Protein AF-A0A7S1QIR5-F1 (afdb_monomer)

Radius of gyration: 19.48 Å; Cα contacts (8 Å, |Δi|>4): 316; chains: 1; bounding box: 52×33×53 Å

pLDDT: mean 87.48, std 9.06, range [41.47, 97.69]

Nearest PDB structures (foldseek):
  8y0p-assembly1_A  TM=6.988E-01  e=1.581E-03  Homo sapiens
  8y0p-assembly2_B  TM=6.622E-01  e=4.321E-03  Homo sapiens
  2gl7-assembly1_A  TM=6.841E-01  e=7.968E-03  Homo sapiens
  7uwi-assembly1_A  TM=4.040E-01  e=3.790E-03  Homo sapiens
  3nd2-assembly1_A  TM=4.598E-01  e=1.020E+00  Saccharomyces cerevisiae

Secondary structure (DSSP, 8-state):
-PPPPHHHHHHHHHHHHTT-S-HHHHHHHHHHHHTTT-HHHHHHHHTT-HHHHHHHHHHHHHH---HHHHHHHHHHHHHHHHH-HHHHHHHHSPPTTS-SS-HHHHHHHHHHHTTT-HHHHHHHHHHHHHHHHT--S--HHHHHHHHHHHHHHHHHHT-SSS--TTHHHHHHHHHHHTTSHHHHHHHHHTT-TTHHHHHHHHHHH---TTHHHHHHHHHHHHHHHTTSHHHHHHHHHTTHHHHHHHHHHH--SHHHHHHHHHHHHHH-

Structure (mmCIF, N/CA/C/O backbone):
data_AF-A0A7S1QIR5-F1
#
_entry.id   AF-A0A7S1QIR5-F1
#
loop_
_atom_site.group_PDB
_atom_site.id
_atom_site.type_symbol
_atom_site.label_atom_id
_atom_site.label_alt_id
_atom_site.label_comp_id
_atom_site.label_asym_id
_atom_site.label_entity_id
_atom_site.label_seq_id
_atom_site.pdbx_PDB_ins_code
_atom_site.Cartn_x
_atom_site.Cartn_y
_atom_site.Cartn_z
_atom_site.occupancy
_atom_site.B_iso_or_equiv
_atom_site.auth_seq_id
_atom_site.auth_comp_id
_atom_site.auth_asym_id
_atom_site.auth_atom_id
_atom_site.pdbx_PDB_model_num
ATOM 1 N N . MET A 1 1 ? -33.236 -8.356 4.563 1.00 41.47 1 MET A N 1
ATOM 2 C CA . MET A 1 1 ? -32.400 -7.746 5.616 1.00 41.47 1 MET A CA 1
ATOM 3 C C . MET A 1 1 ? -31.092 -8.511 5.631 1.00 41.47 1 MET A C 1
ATOM 5 O O . MET A 1 1 ? -31.139 -9.707 5.889 1.00 41.47 1 MET A O 1
ATOM 9 N N . SER A 1 2 ? -29.972 -7.901 5.243 1.00 51.03 2 SER A N 1
ATOM 10 C CA . SER A 1 2 ? -28.664 -8.549 5.389 1.00 51.03 2 SER A CA 1
ATOM 11 C C . SER A 1 2 ? -28.362 -8.671 6.882 1.00 51.03 2 SER A C 1
ATOM 13 O O . SER A 1 2 ? -28.368 -7.682 7.610 1.00 51.03 2 SER A O 1
ATOM 15 N N . SER A 1 3 ? -28.196 -9.900 7.361 1.00 68.19 3 SER A N 1
ATOM 16 C CA . SER A 1 3 ? -27.770 -10.169 8.732 1.00 68.19 3 SER A CA 1
ATOM 17 C C . SER A 1 3 ? -26.288 -9.831 8.880 1.00 68.19 3 SER A C 1
ATOM 19 O O . SER A 1 3 ? -25.499 -10.114 7.976 1.00 68.19 3 SER A O 1
ATOM 21 N N . LEU A 1 4 ? -25.908 -9.253 10.021 1.00 75.94 4 LEU A N 1
ATOM 22 C CA . LEU A 1 4 ? -24.504 -9.082 10.402 1.00 75.94 4 LEU A CA 1
ATOM 23 C C . LEU A 1 4 ? -23.788 -10.440 10.366 1.00 75.94 4 LEU A C 1
ATOM 25 O O . LEU A 1 4 ? -24.375 -11.463 10.722 1.00 75.94 4 LEU A O 1
ATOM 29 N N . SER A 1 5 ? -22.525 -10.455 9.934 1.00 81.56 5 SER A N 1
ATOM 30 C CA . SER A 1 5 ? -21.696 -11.654 10.072 1.00 81.56 5 SER A CA 1
ATOM 31 C C . SER A 1 5 ? -21.407 -11.939 11.549 1.00 81.56 5 SER A C 1
ATOM 33 O O . SER A 1 5 ? -21.527 -11.050 12.402 1.00 81.56 5 SER A O 1
ATOM 35 N N . GLN A 1 6 ? -20.996 -13.173 11.848 1.00 82.06 6 GLN A N 1
ATOM 36 C CA . GLN A 1 6 ? -20.570 -13.547 13.196 1.00 82.06 6 GLN A CA 1
ATOM 37 C C . GLN A 1 6 ? -19.415 -12.649 13.664 1.00 82.06 6 GLN A C 1
ATOM 39 O O . GLN A 1 6 ? -19.545 -12.000 14.694 1.00 82.06 6 GLN A O 1
ATOM 44 N N . ASP A 1 7 ? -18.383 -12.469 12.832 1.00 80.75 7 ASP A N 1
ATOM 45 C CA . ASP A 1 7 ? -17.240 -11.597 13.144 1.00 80.75 7 ASP A CA 1
ATOM 46 C C . ASP A 1 7 ? -17.659 -10.149 13.445 1.00 80.75 7 ASP A C 1
ATOM 48 O O . ASP A 1 7 ? -17.167 -9.530 14.385 1.00 80.75 7 ASP A O 1
ATOM 52 N N . ALA A 1 8 ? -18.607 -9.597 12.678 1.00 81.06 8 ALA A N 1
ATOM 53 C CA . ALA A 1 8 ? -19.119 -8.250 12.917 1.00 81.06 8 ALA A CA 1
ATOM 54 C C . ALA A 1 8 ? -19.850 -8.163 14.264 1.00 81.06 8 ALA A C 1
ATOM 56 O O . ALA A 1 8 ? -19.730 -7.171 14.982 1.00 81.06 8 ALA A O 1
ATOM 57 N N . THR A 1 9 ? -20.603 -9.205 14.610 1.00 84.19 9 THR A N 1
ATOM 58 C CA . THR A 1 9 ? -21.316 -9.307 15.887 1.00 84.19 9 THR A CA 1
ATOM 59 C C . THR A 1 9 ? -20.336 -9.414 17.052 1.00 84.19 9 THR A C 1
ATOM 61 O O . THR A 1 9 ? -20.504 -8.712 18.052 1.00 84.19 9 THR A O 1
ATOM 64 N N . ASP A 1 10 ? -19.278 -10.207 16.903 1.00 81.88 10 ASP A N 1
ATOM 65 C CA . ASP A 1 10 ? -18.237 -10.388 17.913 1.00 81.88 10 ASP A CA 1
ATOM 66 C C . ASP A 1 10 ? -17.474 -9.076 18.153 1.00 81.88 10 ASP A C 1
ATOM 68 O O . ASP A 1 10 ? -17.313 -8.653 19.297 1.00 81.88 10 ASP A O 1
ATOM 72 N N . VAL A 1 11 ? -17.111 -8.348 17.090 1.00 82.75 11 VAL A N 1
ATOM 73 C CA . VAL A 1 11 ? -16.481 -7.017 17.184 1.00 82.75 11 VAL A CA 1
ATOM 74 C C . VAL A 1 11 ? -17.354 -6.032 17.960 1.00 82.75 11 VAL A C 1
ATOM 76 O O . VAL A 1 11 ? -16.865 -5.320 18.836 1.00 82.75 11 VAL A O 1
ATOM 79 N N . LEU A 1 12 ? -18.653 -5.980 17.659 1.00 84.50 12 LEU A N 1
ATOM 80 C CA . LEU A 1 12 ? -19.586 -5.079 18.343 1.00 84.50 12 LEU A CA 1
ATOM 81 C C . LEU A 1 12 ? -19.808 -5.477 19.804 1.00 84.50 12 LEU A C 1
ATOM 83 O O . LEU A 1 12 ? -20.050 -4.611 20.645 1.00 84.50 12 LEU A O 1
ATOM 87 N N . THR A 1 13 ? -19.733 -6.771 20.104 1.00 84.00 13 THR A N 1
ATOM 88 C CA . THR A 1 13 ? -19.841 -7.299 21.467 1.00 84.00 13 THR A CA 1
ATOM 89 C C . THR A 1 13 ? -18.616 -6.893 22.277 1.00 84.00 13 THR A C 1
ATOM 91 O O . THR A 1 13 ? -18.768 -6.241 23.306 1.00 84.00 13 THR A O 1
ATOM 94 N N . VAL A 1 14 ? -17.412 -7.111 21.741 1.00 81.81 14 VAL A N 1
ATOM 95 C CA . VAL A 1 14 ? -16.148 -6.643 22.334 1.00 81.81 14 VAL A CA 1
ATOM 96 C C . VAL A 1 14 ? -16.161 -5.125 22.543 1.00 81.81 14 VAL A C 1
ATOM 98 O O . VAL A 1 14 ? -15.774 -4.641 23.606 1.00 81.81 14 VAL A O 1
ATOM 101 N N . ALA A 1 15 ? -16.657 -4.353 21.571 1.00 81.75 15 ALA A N 1
ATOM 102 C CA . ALA A 1 15 ? -16.748 -2.898 21.686 1.00 81.75 15 ALA A CA 1
ATOM 103 C C . ALA A 1 15 ? -17.630 -2.444 22.862 1.00 81.75 15 ALA A C 1
ATOM 105 O O . ALA A 1 15 ? -17.285 -1.480 23.555 1.00 81.75 15 ALA A O 1
ATOM 106 N N . ARG A 1 16 ? -18.751 -3.147 23.088 1.00 84.25 16 ARG A N 1
ATOM 107 C CA . ARG A 1 16 ? -19.674 -2.910 24.209 1.00 84.25 16 ARG A CA 1
ATOM 108 C C . ARG A 1 16 ? -19.079 -3.344 25.541 1.00 84.25 16 ARG A C 1
ATOM 110 O O . ARG A 1 16 ? -19.130 -2.579 26.500 1.00 84.25 16 ARG A O 1
ATOM 117 N N . GLU A 1 17 ? -18.512 -4.544 25.600 1.00 83.19 17 GLU A N 1
ATOM 118 C CA . GLU A 1 17 ? -17.939 -5.122 26.819 1.00 83.19 17 GLU A CA 1
ATOM 119 C C . GLU A 1 17 ? -16.779 -4.282 27.349 1.00 83.19 17 GLU A C 1
ATOM 121 O O . GLU A 1 17 ? -16.727 -3.959 28.536 1.00 83.19 17 GLU A O 1
ATOM 126 N N . LEU A 1 18 ? -15.898 -3.844 26.450 1.00 78.00 18 LEU A N 1
ATOM 127 C CA . LEU A 1 18 ? -14.758 -3.000 26.789 1.00 78.00 18 LEU A CA 1
ATOM 128 C C . LEU A 1 18 ? -15.140 -1.520 26.972 1.00 78.00 18 LEU A C 1
ATOM 130 O O . LEU A 1 18 ? -14.274 -0.707 27.293 1.00 78.00 18 LEU A O 1
ATOM 134 N N . LYS A 1 19 ? -16.419 -1.154 26.774 1.00 77.25 19 LYS A N 1
ATOM 135 C CA . LYS A 1 19 ? -16.939 0.228 26.834 1.00 77.25 19 LYS A CA 1
ATOM 136 C C . LYS A 1 19 ? -16.081 1.215 26.037 1.00 77.25 19 LYS A C 1
ATOM 138 O O . LYS A 1 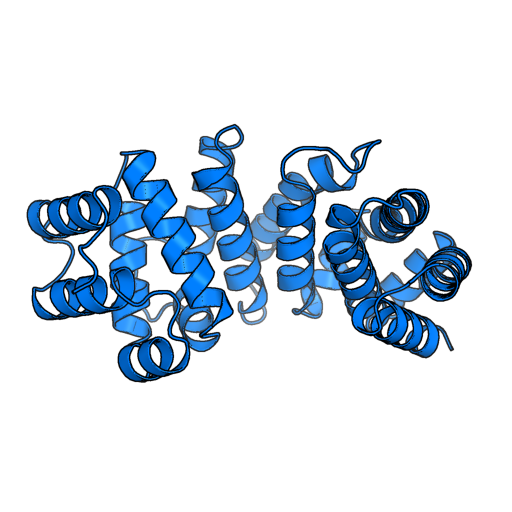19 ? -15.873 2.357 26.445 1.00 77.25 19 LYS A O 1
ATOM 143 N N . ILE A 1 20 ? -15.562 0.757 24.898 1.00 73.81 20 ILE A N 1
ATOM 144 C CA . ILE A 1 20 ? -14.649 1.538 24.058 1.00 73.81 20 ILE A CA 1
ATOM 145 C C . ILE A 1 20 ? -15.415 2.632 23.311 1.00 73.81 20 ILE A C 1
ATOM 147 O O . ILE A 1 20 ? -14.871 3.714 23.070 1.00 73.81 20 ILE A O 1
ATOM 151 N N . LEU A 1 21 ? -16.668 2.336 22.950 1.00 79.69 21 LEU A N 1
ATOM 152 C CA . LEU A 1 21 ? -17.527 3.146 22.093 1.00 79.69 21 LEU A CA 1
ATOM 153 C C . LEU A 1 21 ? -18.851 3.477 22.777 1.00 79.69 21 LEU A C 1
ATOM 155 O O . LEU A 1 21 ? -19.377 2.684 23.556 1.00 79.69 21 LEU A O 1
ATOM 159 N N . ASP A 1 22 ? -19.414 4.631 22.432 1.00 80.06 22 ASP A N 1
ATOM 160 C CA . ASP A 1 22 ? -20.788 4.982 22.766 1.00 80.06 22 ASP A CA 1
ATOM 161 C C . ASP A 1 22 ? -21.789 4.255 21.845 1.00 80.06 22 ASP A C 1
ATOM 163 O O . ASP A 1 22 ? -21.465 3.825 20.734 1.00 80.06 22 ASP A O 1
ATOM 167 N N . GLU A 1 23 ? -23.044 4.149 22.286 1.00 81.50 23 GLU A N 1
ATOM 168 C CA . GLU A 1 23 ? -24.098 3.459 21.526 1.00 81.50 23 GLU A CA 1
ATOM 169 C C . GLU A 1 23 ? -24.397 4.112 20.164 1.00 81.50 23 GLU A C 1
ATOM 171 O O . GLU A 1 23 ? -24.831 3.427 19.235 1.00 81.50 23 GLU A O 1
ATOM 176 N N . GLY A 1 24 ? -24.131 5.414 20.002 1.00 80.31 24 GLY A N 1
ATOM 177 C CA . GLY A 1 24 ? -24.235 6.092 18.710 1.00 80.31 24 GLY A CA 1
ATOM 178 C C . GLY A 1 24 ? -23.214 5.558 17.704 1.00 80.31 24 GLY A C 1
ATOM 179 O O . GLY A 1 24 ? -23.584 5.161 16.595 1.00 80.31 24 GLY A O 1
ATOM 180 N N . SER A 1 25 ? -21.945 5.467 18.113 1.00 79.38 25 SER A N 1
ATOM 181 C CA . SER A 1 25 ? -20.862 4.891 17.302 1.00 79.38 25 SER A CA 1
ATOM 182 C C . SER A 1 25 ? -21.070 3.401 17.017 1.00 79.38 25 SER A C 1
ATOM 184 O O . SER A 1 25 ? -20.819 2.945 15.902 1.00 79.38 25 SER A O 1
ATOM 186 N N . ILE A 1 26 ? -21.598 2.638 17.979 1.00 83.62 26 ILE A N 1
ATOM 187 C CA . ILE A 1 26 ? -21.914 1.212 17.796 1.00 83.62 26 ILE A CA 1
ATOM 188 C C . ILE A 1 26 ? -22.988 1.016 16.719 1.00 83.62 26 ILE A C 1
ATOM 190 O O . ILE A 1 26 ? -22.833 0.160 15.846 1.00 83.62 26 ILE A O 1
ATOM 194 N N . ARG A 1 27 ? -24.059 1.821 16.728 1.00 83.06 27 ARG A N 1
ATOM 195 C CA . ARG A 1 27 ? -25.102 1.766 15.686 1.00 83.06 27 ARG A CA 1
ATOM 196 C C . ARG A 1 27 ? -24.564 2.155 14.311 1.00 83.06 27 ARG A C 1
ATOM 198 O O . ARG A 1 27 ? -24.948 1.548 13.314 1.00 83.06 27 ARG A O 1
ATOM 205 N N . MET A 1 28 ? -23.663 3.133 14.254 1.00 81.88 28 MET A N 1
ATOM 206 C CA . MET A 1 28 ? -23.000 3.523 13.010 1.00 81.88 28 MET A CA 1
ATOM 207 C C . MET A 1 28 ? -22.145 2.378 12.450 1.00 81.88 28 MET A C 1
ATOM 209 O O . MET A 1 28 ? -22.276 2.036 11.276 1.00 81.88 28 MET A O 1
ATOM 213 N N . LEU A 1 29 ? -21.334 1.728 13.291 1.00 83.81 29 LEU A N 1
ATOM 214 C CA . LEU A 1 29 ? -20.543 0.561 12.889 1.00 83.81 29 LEU A CA 1
ATOM 215 C C . LEU A 1 29 ? -21.427 -0.607 12.446 1.00 83.81 29 LEU A C 1
ATOM 217 O O . LEU A 1 29 ? -21.133 -1.234 11.434 1.00 83.81 29 LEU A O 1
ATOM 221 N N . GLN A 1 30 ? -22.545 -0.859 13.132 1.00 85.00 30 GLN A N 1
ATOM 222 C CA . GLN A 1 30 ? -23.536 -1.852 12.702 1.00 85.00 30 GLN A CA 1
ATOM 223 C C . GLN A 1 30 ? -24.038 -1.583 11.278 1.00 85.00 30 GLN A C 1
ATOM 225 O O . GLN A 1 30 ? -24.086 -2.502 10.456 1.00 85.00 30 GLN A O 1
ATOM 230 N N . GLN A 1 31 ? -24.387 -0.333 10.967 1.00 82.88 31 GLN A N 1
ATOM 231 C CA . GLN A 1 31 ? -24.851 0.048 9.631 1.00 82.88 31 GLN A CA 1
ATOM 232 C C . GLN A 1 31 ? -23.756 -0.103 8.573 1.00 82.88 31 GLN A C 1
ATOM 234 O O . GLN A 1 31 ? -24.034 -0.614 7.485 1.00 82.88 31 GLN A O 1
ATOM 239 N N . LEU A 1 32 ? -22.519 0.279 8.895 1.00 82.44 32 LEU A N 1
ATOM 240 C CA . LEU A 1 32 ? -21.393 0.168 7.972 1.00 82.44 32 LEU A CA 1
ATOM 241 C C . LEU A 1 32 ? -20.975 -1.290 7.726 1.00 82.44 32 LEU A C 1
ATOM 243 O O . LEU A 1 32 ? -20.738 -1.668 6.582 1.00 82.44 32 LEU A O 1
ATOM 247 N N . PHE A 1 33 ? -20.945 -2.140 8.757 1.00 84.06 33 PHE A N 1
ATOM 248 C CA . PHE A 1 33 ? -20.650 -3.571 8.601 1.00 84.06 33 PHE A CA 1
ATOM 249 C C . PHE A 1 33 ? -21.686 -4.279 7.727 1.00 84.06 33 PHE A C 1
ATOM 251 O O . PHE A 1 33 ? -21.338 -5.155 6.935 1.00 84.06 33 PHE A O 1
ATOM 258 N N . THR A 1 34 ? -22.949 -3.868 7.834 1.00 80.62 34 THR A N 1
ATOM 259 C CA . THR A 1 34 ? -24.059 -4.452 7.073 1.00 80.62 34 THR A CA 1
ATOM 260 C C . THR A 1 34 ? -24.038 -4.042 5.597 1.00 80.62 34 THR A C 1
ATOM 262 O O . THR A 1 34 ? -24.448 -4.827 4.742 1.00 80.62 34 THR A O 1
ATOM 265 N N . ASN A 1 35 ? -23.535 -2.841 5.283 1.00 75.50 35 ASN A N 1
ATOM 266 C CA . ASN A 1 35 ? -23.603 -2.249 3.941 1.00 75.50 35 ASN A CA 1
ATOM 267 C C . ASN A 1 35 ? -22.230 -1.894 3.346 1.00 75.50 35 ASN A C 1
ATOM 269 O O . ASN A 1 35 ? -22.116 -0.985 2.531 1.00 75.50 35 ASN A O 1
ATOM 273 N N . ARG A 1 36 ? -21.181 -2.635 3.718 1.00 67.38 36 ARG A N 1
AT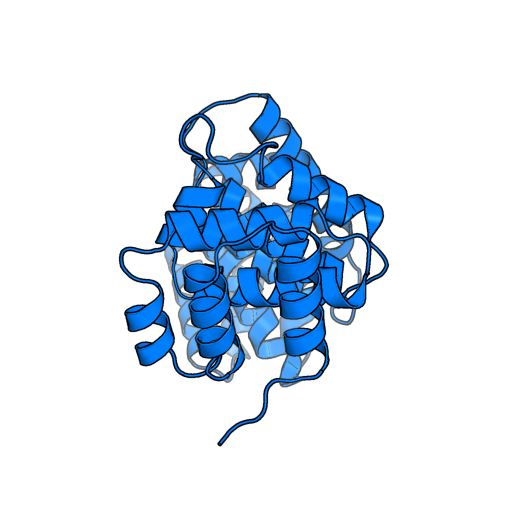OM 274 C CA . ARG A 1 36 ? -19.774 -2.370 3.355 1.00 67.38 36 ARG A CA 1
ATOM 275 C C . ARG A 1 36 ? -19.463 -2.210 1.853 1.00 67.38 36 ARG A C 1
ATOM 277 O O . ARG A 1 36 ? -18.380 -1.755 1.517 1.00 67.38 36 ARG A O 1
ATOM 284 N N . LEU A 1 37 ? -20.363 -2.635 0.961 1.00 63.62 37 LEU A N 1
ATOM 285 C CA . LEU A 1 37 ? -20.178 -2.588 -0.498 1.00 63.62 37 LEU A CA 1
ATOM 286 C C . LEU A 1 37 ? -20.883 -1.399 -1.172 1.00 63.62 37 LEU A C 1
ATOM 288 O O . LEU A 1 37 ? -20.660 -1.166 -2.358 1.00 63.62 37 LEU A O 1
ATOM 292 N N . ASP A 1 38 ? -21.722 -0.657 -0.449 1.00 79.69 38 ASP A N 1
ATOM 293 C CA . ASP A 1 38 ? -22.434 0.501 -0.988 1.00 79.69 38 ASP A CA 1
ATOM 294 C C . ASP A 1 38 ? -21.598 1.768 -0.765 1.00 79.69 38 ASP A C 1
ATOM 296 O O . ASP A 1 38 ? -21.600 2.356 0.316 1.00 79.69 38 ASP A O 1
ATOM 300 N N . GLN A 1 39 ? -20.829 2.161 -1.785 1.00 75.94 39 GLN A N 1
ATOM 301 C CA . GLN A 1 39 ? -19.917 3.307 -1.702 1.00 75.94 39 GLN A CA 1
ATOM 302 C C . GLN A 1 39 ? -20.642 4.621 -1.395 1.00 75.94 39 GLN A C 1
ATOM 304 O O . GLN A 1 39 ? -20.099 5.454 -0.670 1.00 75.94 39 GLN A O 1
ATOM 309 N N . GLU A 1 40 ? -21.852 4.806 -1.923 1.00 79.50 40 GLU A N 1
ATOM 310 C CA . GLU A 1 40 ? -22.625 6.031 -1.724 1.00 79.50 40 GLU A CA 1
ATOM 311 C C . GLU A 1 40 ? -23.121 6.111 -0.278 1.00 79.50 40 GLU A C 1
ATOM 313 O O . GLU A 1 40 ? -22.935 7.126 0.396 1.00 79.50 40 GLU A O 1
ATOM 318 N N . LEU A 1 41 ? -23.650 5.004 0.245 1.00 78.38 41 LEU A N 1
ATOM 319 C CA . LEU A 1 41 ? -24.081 4.919 1.636 1.00 78.38 41 LEU A CA 1
ATOM 320 C C . LEU A 1 41 ? -22.907 5.036 2.617 1.00 78.38 41 LEU A C 1
ATOM 322 O O . LEU A 1 41 ? -23.019 5.719 3.635 1.00 78.38 41 LEU A O 1
ATOM 326 N N . VAL A 1 42 ? -21.767 4.406 2.317 1.00 78.25 42 VAL A N 1
ATOM 327 C CA . VAL A 1 42 ? -20.549 4.539 3.130 1.00 78.25 42 VAL A CA 1
ATOM 328 C C . VAL A 1 42 ? -20.106 5.999 3.173 1.00 78.25 42 VAL A C 1
ATOM 330 O O . VAL A 1 42 ? -19.851 6.512 4.260 1.00 78.25 42 VAL A O 1
ATOM 333 N N . GLN A 1 43 ? -20.084 6.706 2.040 1.00 79.56 43 GLN A N 1
ATOM 334 C CA . GLN A 1 43 ? -19.762 8.135 2.034 1.00 79.56 43 GLN A CA 1
ATOM 335 C C . GLN A 1 43 ? -20.751 8.947 2.878 1.00 79.56 43 GLN A C 1
ATOM 337 O O . GLN A 1 43 ? -20.321 9.721 3.728 1.00 79.56 43 GLN A O 1
ATOM 342 N N . GLN A 1 44 ? -22.059 8.732 2.723 1.00 81.75 44 GLN A N 1
ATOM 343 C CA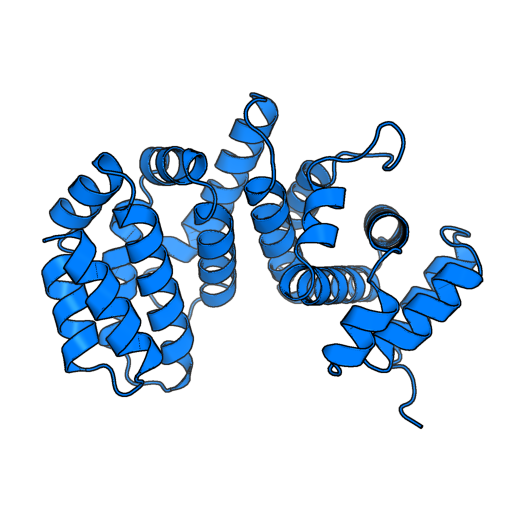 . GLN A 1 44 ? -23.077 9.445 3.508 1.00 81.75 44 GLN A CA 1
ATOM 344 C C . GLN A 1 44 ? -22.938 9.221 5.022 1.00 81.75 44 GLN A C 1
ATOM 346 O O . GLN A 1 44 ? -23.190 10.133 5.809 1.00 81.75 44 GLN A O 1
ATOM 351 N N . LEU A 1 45 ? -22.544 8.017 5.442 1.00 79.88 45 LEU A N 1
ATOM 352 C CA . LEU A 1 45 ? -22.389 7.669 6.855 1.00 79.88 45 LEU A CA 1
ATOM 353 C C . LEU A 1 45 ? -21.069 8.158 7.464 1.00 79.88 45 LEU A C 1
ATOM 355 O O . LEU A 1 45 ? -21.025 8.404 8.672 1.00 79.88 45 LEU A O 1
ATOM 359 N N . VAL A 1 46 ? -20.011 8.270 6.656 1.00 83.69 46 VAL A N 1
ATOM 360 C CA . VAL A 1 46 ? -18.655 8.631 7.100 1.00 83.69 46 VAL A CA 1
ATOM 361 C C . VAL A 1 46 ? -18.423 10.143 7.081 1.00 83.69 46 VAL A C 1
ATOM 363 O O . VAL A 1 46 ? -17.732 10.651 7.964 1.00 83.69 46 VAL A O 1
ATOM 366 N N . VAL A 1 47 ? -19.006 10.866 6.118 1.00 84.44 47 VAL A N 1
ATOM 367 C CA . VAL A 1 47 ? -18.791 12.313 5.958 1.00 84.44 47 VAL A CA 1
ATOM 368 C C . VAL A 1 47 ? -19.207 13.079 7.219 1.00 84.44 47 VAL A C 1
ATOM 370 O O . VAL A 1 47 ? -20.334 12.962 7.704 1.00 84.44 47 VAL A O 1
ATOM 373 N N . GLY A 1 48 ? -18.281 13.879 7.755 1.00 81.44 48 GLY A N 1
ATOM 374 C CA . GLY A 1 48 ? -18.459 14.659 8.985 1.00 81.44 48 GLY A CA 1
ATOM 375 C C . GLY A 1 48 ? -18.316 13.852 10.282 1.00 81.44 48 GLY A C 1
ATOM 376 O O . GLY A 1 48 ? -18.546 14.389 11.367 1.00 81.44 48 GLY A O 1
ATOM 377 N N . ARG A 1 49 ? -17.970 12.563 10.193 1.00 85.00 49 ARG A N 1
ATOM 378 C CA . ARG A 1 49 ? -17.801 11.624 11.318 1.00 85.00 49 ARG A CA 1
ATOM 379 C C . ARG A 1 49 ? -16.454 10.897 11.277 1.00 85.00 49 ARG A C 1
ATOM 381 O O . ARG A 1 49 ? -16.234 9.965 12.049 1.00 85.00 49 ARG A O 1
ATOM 388 N N . GLU A 1 50 ? -15.540 11.332 10.415 1.00 86.69 50 GLU A N 1
ATOM 389 C CA . GLU A 1 50 ? -14.269 10.673 10.117 1.00 86.69 50 GLU A CA 1
ATOM 390 C C . GLU A 1 50 ? -13.401 10.520 11.369 1.00 86.69 50 GLU A C 1
ATOM 392 O O . GLU A 1 50 ? -12.908 9.430 11.645 1.00 86.69 50 GLU A O 1
ATOM 397 N N . VAL A 1 51 ? -13.285 11.582 12.175 1.00 85.69 51 VAL A N 1
ATOM 398 C CA . VAL A 1 51 ? -12.501 11.587 13.424 1.00 85.69 51 VAL A CA 1
ATOM 399 C C . VAL A 1 51 ? -13.044 10.568 14.423 1.00 85.69 51 VAL A C 1
ATOM 401 O O . VAL A 1 51 ? -12.289 9.778 14.994 1.00 85.69 51 VAL A O 1
ATOM 404 N N . ALA A 1 52 ? -14.362 10.577 14.641 1.00 83.75 52 ALA A N 1
ATOM 405 C CA . ALA A 1 52 ? -15.019 9.675 15.580 1.00 83.75 52 ALA A CA 1
ATOM 406 C C . ALA A 1 52 ? -14.853 8.217 15.138 1.00 83.75 52 ALA A C 1
ATOM 408 O O . ALA A 1 52 ? -14.503 7.365 15.953 1.00 83.75 52 ALA A O 1
ATOM 409 N N . LEU A 1 53 ? -15.023 7.946 13.842 1.00 86.00 53 LEU A N 1
ATOM 410 C CA . LEU A 1 53 ? -14.882 6.612 13.271 1.00 86.00 53 LEU A CA 1
ATOM 411 C C . LEU A 1 53 ? -13.432 6.110 13.320 1.00 86.00 53 LEU A C 1
ATOM 413 O O . LEU A 1 53 ? -13.195 4.976 13.738 1.00 86.00 53 LEU A O 1
ATOM 417 N N . ALA A 1 54 ? -12.460 6.954 12.966 1.00 88.25 54 ALA A N 1
ATOM 418 C CA . ALA A 1 54 ? -11.038 6.632 13.059 1.00 88.25 54 ALA A CA 1
ATOM 419 C C . ALA A 1 54 ? -10.634 6.327 14.510 1.00 88.25 54 ALA A C 1
ATOM 421 O O . ALA A 1 54 ? -9.996 5.311 14.777 1.00 88.25 54 ALA A O 1
ATOM 422 N N . THR A 1 55 ? -11.074 7.161 15.458 1.00 86.81 55 THR A N 1
ATOM 423 C CA . THR A 1 55 ? -10.848 6.972 16.902 1.00 86.81 55 THR A CA 1
ATOM 424 C C . THR A 1 55 ? -11.462 5.671 17.395 1.00 86.81 55 THR A C 1
ATOM 426 O O . THR A 1 55 ? -10.819 4.913 18.120 1.00 86.81 55 THR A O 1
ATOM 429 N N . ALA A 1 56 ? -12.700 5.398 16.992 1.00 85.25 56 ALA A N 1
ATOM 430 C CA . ALA A 1 56 ? -13.434 4.215 17.394 1.00 85.25 56 ALA A CA 1
ATOM 431 C C . ALA A 1 56 ? -12.741 2.925 16.941 1.00 85.25 56 ALA A C 1
ATOM 433 O O . ALA A 1 56 ? -12.441 2.047 17.753 1.00 85.25 56 ALA A O 1
ATOM 434 N N . LEU A 1 57 ? -12.453 2.836 15.642 1.00 89.38 57 LEU A N 1
ATOM 435 C CA . LEU A 1 57 ? -11.822 1.668 15.034 1.00 89.38 57 LEU A CA 1
ATOM 436 C C . LEU A 1 57 ? -10.394 1.481 15.545 1.00 89.38 57 LEU A C 1
ATOM 438 O O . LEU A 1 57 ? -9.996 0.358 15.844 1.00 89.38 57 LEU A O 1
ATOM 442 N N . PHE A 1 58 ? -9.643 2.568 15.725 1.00 90.62 58 PHE A N 1
ATOM 443 C CA . PHE A 1 58 ? -8.292 2.482 16.265 1.00 90.62 58 PHE A CA 1
ATOM 444 C C . PHE A 1 58 ? -8.270 1.994 17.715 1.00 90.62 58 PHE A C 1
ATOM 446 O O . PHE A 1 58 ? -7.456 1.142 18.060 1.00 90.62 58 PHE A O 1
ATOM 453 N N . LYS A 1 59 ? -9.182 2.477 18.568 1.00 88.12 59 LYS A N 1
ATOM 454 C CA . LYS A 1 59 ? -9.283 1.978 19.946 1.00 88.12 59 LYS A CA 1
ATOM 455 C C . LYS A 1 59 ? -9.641 0.493 19.988 1.00 88.12 59 LYS A C 1
ATOM 457 O O . LYS A 1 59 ? -9.101 -0.221 20.825 1.00 88.12 59 LYS A O 1
ATOM 462 N N . LEU A 1 60 ? -10.506 0.022 19.086 1.00 87.75 60 LEU A N 1
ATOM 463 C CA . LEU A 1 60 ? -10.812 -1.407 18.964 1.00 87.75 60 LEU A CA 1
ATOM 464 C C . LEU A 1 60 ? -9.580 -2.225 18.575 1.00 87.75 60 LEU A C 1
ATOM 466 O O . LEU A 1 60 ? -9.320 -3.245 19.204 1.00 87.75 60 LEU A O 1
ATOM 470 N N . ILE A 1 61 ? -8.803 -1.752 17.597 1.00 91.81 61 ILE A N 1
ATOM 471 C CA . ILE A 1 61 ? -7.543 -2.385 17.177 1.00 91.81 61 ILE A CA 1
ATOM 472 C C . ILE A 1 61 ? -6.548 -2.439 18.339 1.00 91.81 61 ILE A C 1
ATOM 474 O O . ILE A 1 61 ? -5.947 -3.478 18.579 1.00 91.81 61 ILE A O 1
ATOM 478 N N . ALA A 1 62 ? -6.398 -1.342 19.082 1.00 87.38 62 ALA A N 1
ATOM 479 C CA . ALA A 1 62 ? -5.451 -1.255 20.189 1.00 87.38 62 ALA A CA 1
ATOM 480 C C . ALA A 1 62 ? -5.853 -2.099 21.413 1.00 87.38 62 ALA A C 1
ATOM 482 O O . ALA A 1 62 ? -4.988 -2.471 22.202 1.00 87.38 62 ALA A O 1
ATOM 483 N N . ALA A 1 63 ? -7.148 -2.372 21.601 1.00 86.25 63 ALA A N 1
ATOM 484 C CA . ALA A 1 63 ? -7.666 -3.068 22.779 1.00 86.25 63 ALA A CA 1
ATOM 485 C C . ALA A 1 63 ? -7.947 -4.562 22.556 1.00 86.25 63 ALA A C 1
ATOM 487 O O . ALA A 1 63 ? -8.137 -5.294 23.526 1.00 86.25 63 ALA A O 1
ATOM 488 N N . THR A 1 64 ? -8.032 -5.024 21.305 1.00 86.12 64 THR A N 1
ATOM 489 C CA . THR A 1 64 ? -8.360 -6.420 21.004 1.00 86.12 64 THR A CA 1
ATOM 490 C C . THR A 1 64 ? -7.108 -7.274 20.822 1.00 86.12 64 THR A C 1
ATOM 492 O O . THR A 1 64 ? -6.166 -6.893 20.134 1.00 86.12 64 THR A O 1
ATOM 495 N N . HIS A 1 65 ? -7.120 -8.467 21.417 1.00 83.62 65 HIS A N 1
ATOM 496 C CA . HIS A 1 65 ? -6.066 -9.477 21.258 1.00 83.62 65 HIS A CA 1
ATOM 497 C C . HIS A 1 65 ? -6.558 -10.727 20.513 1.00 83.62 65 HIS A C 1
ATOM 499 O O . HIS A 1 65 ? -5.777 -11.629 20.227 1.00 83.62 65 HIS A O 1
ATOM 505 N N . ALA A 1 66 ? -7.857 -10.798 20.204 1.00 87.56 66 ALA A N 1
ATOM 506 C CA . ALA A 1 66 ? -8.428 -11.904 19.451 1.00 87.56 66 ALA A CA 1
ATOM 507 C C . ALA A 1 66 ? -8.128 -11.713 17.959 1.00 87.56 66 ALA A C 1
ATOM 509 O O . ALA A 1 66 ? -8.602 -10.755 17.350 1.00 87.56 66 ALA A O 1
ATOM 510 N N . GLU A 1 67 ? -7.369 -12.636 17.364 1.00 90.06 67 GLU A N 1
ATOM 511 C CA . GLU A 1 67 ? -6.905 -12.530 15.973 1.00 90.06 67 GLU A CA 1
ATOM 512 C C . GLU A 1 67 ? -8.044 -12.353 14.958 1.00 90.06 67 GLU A C 1
ATOM 514 O O . GLU A 1 67 ? -7.931 -11.536 14.044 1.00 90.06 67 GLU A O 1
ATOM 519 N N . GLY A 1 68 ? -9.164 -13.065 15.138 1.00 88.69 68 GLY A N 1
ATOM 520 C CA . GLY A 1 68 ? -10.339 -12.940 14.266 1.00 88.69 68 GLY A CA 1
ATOM 521 C C . GLY A 1 68 ? -10.935 -11.530 14.288 1.00 88.69 68 GLY A C 1
ATOM 522 O O . GLY A 1 68 ? -11.133 -10.911 13.241 1.00 88.69 68 GLY A O 1
ATOM 523 N N . THR A 1 69 ? -11.134 -10.983 15.488 1.00 87.38 69 THR A N 1
ATOM 524 C CA . THR A 1 69 ? -11.642 -9.623 15.712 1.00 87.38 69 THR A CA 1
ATOM 525 C C . THR A 1 69 ? -10.668 -8.576 15.176 1.00 87.38 69 THR A C 1
ATOM 527 O O . THR A 1 69 ? -11.075 -7.666 14.454 1.00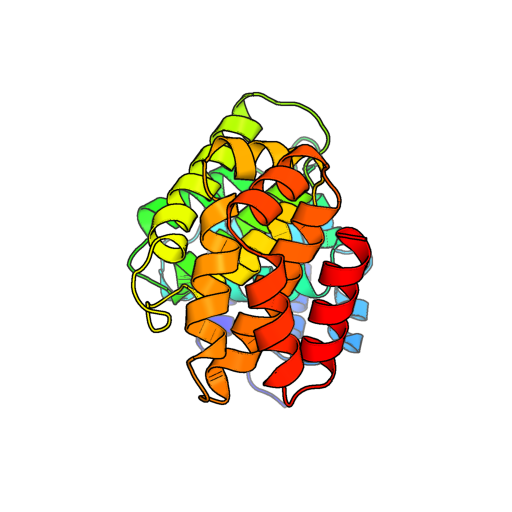 87.38 69 THR A O 1
ATOM 530 N N . LEU A 1 70 ? -9.373 -8.723 15.473 1.00 92.81 70 LEU A N 1
ATOM 531 C CA . LEU A 1 70 ? -8.321 -7.817 15.016 1.00 92.81 70 LEU A CA 1
ATOM 532 C C . LEU A 1 70 ? -8.255 -7.763 13.486 1.00 92.81 70 LEU A C 1
ATOM 534 O O . LEU A 1 70 ? -8.305 -6.680 12.901 1.00 92.81 70 LEU A O 1
ATOM 538 N N . GLY A 1 71 ? -8.195 -8.928 12.834 1.00 92.69 71 GLY A N 1
ATOM 539 C CA . GLY A 1 71 ? -8.143 -9.036 11.378 1.00 92.69 71 GLY A CA 1
ATOM 540 C C . GLY A 1 71 ? -9.378 -8.442 10.705 1.00 92.69 71 GLY A C 1
ATOM 541 O O . GLY A 1 71 ? -9.253 -7.706 9.725 1.00 92.69 71 GLY A O 1
ATOM 542 N N . TYR A 1 72 ? -10.569 -8.687 11.262 1.00 91.12 72 TYR A N 1
ATOM 543 C CA . TYR A 1 72 ? -11.807 -8.107 10.744 1.00 91.12 72 TYR A CA 1
ATOM 544 C C . TYR A 1 72 ? -11.800 -6.574 10.823 1.00 91.12 72 TYR A C 1
ATOM 546 O O . TYR A 1 72 ? -12.084 -5.906 9.826 1.00 91.12 72 TYR A O 1
ATOM 554 N N . VAL A 1 73 ? -11.447 -6.004 11.982 1.00 92.62 73 VAL A N 1
ATOM 555 C CA . VAL A 1 73 ? -11.439 -4.544 12.176 1.00 92.62 73 VAL A CA 1
ATOM 556 C C . VAL A 1 73 ? -10.373 -3.878 11.310 1.00 92.62 73 VAL A C 1
ATOM 558 O O . VAL A 1 73 ? -10.661 -2.860 10.683 1.00 92.62 73 VAL A O 1
ATOM 561 N N . LEU A 1 74 ? -9.170 -4.455 11.218 1.00 94.94 74 LEU A N 1
ATOM 562 C CA . LEU A 1 74 ? -8.103 -3.942 10.354 1.00 94.94 74 LEU A CA 1
ATOM 563 C C . LEU A 1 74 ? -8.515 -3.947 8.886 1.00 94.94 74 LEU A C 1
ATOM 565 O O . LEU A 1 74 ? -8.323 -2.949 8.196 1.00 94.94 74 LEU A O 1
ATOM 569 N N . ARG A 1 75 ? -9.101 -5.048 8.406 1.00 92.69 75 ARG A N 1
ATOM 570 C CA . ARG A 1 75 ? -9.573 -5.145 7.024 1.00 92.69 75 ARG A CA 1
ATOM 571 C C . ARG A 1 75 ? -10.658 -4.119 6.734 1.00 92.69 75 ARG A C 1
ATOM 573 O O . ARG A 1 75 ? -10.573 -3.414 5.737 1.00 92.69 75 ARG A O 1
ATOM 580 N N . PHE A 1 76 ? -11.633 -3.993 7.626 1.00 91.06 76 PHE A N 1
ATOM 581 C CA . PHE A 1 76 ? -12.689 -3.002 7.479 1.00 91.06 76 PHE A CA 1
ATOM 582 C C . PHE A 1 76 ? -12.141 -1.567 7.474 1.00 91.06 76 PHE A C 1
ATOM 584 O O . PHE A 1 76 ? -12.541 -0.753 6.646 1.00 91.06 76 PHE A O 1
ATOM 591 N N . LEU A 1 77 ? -11.193 -1.259 8.362 1.00 92.31 77 LEU A N 1
ATOM 592 C CA . LEU A 1 77 ? -10.535 0.044 8.393 1.00 92.31 77 LEU A CA 1
ATOM 593 C C . LEU A 1 77 ? -9.729 0.305 7.110 1.00 92.31 77 LEU A C 1
ATOM 595 O O . LEU A 1 77 ? -9.759 1.422 6.602 1.00 92.31 77 LEU A O 1
ATOM 599 N N . ALA A 1 78 ? -9.047 -0.708 6.567 1.00 92.38 78 ALA A N 1
ATOM 600 C CA . ALA A 1 78 ? -8.330 -0.620 5.296 1.00 92.38 78 ALA A CA 1
ATOM 601 C C . ALA A 1 78 ? -9.281 -0.353 4.117 1.00 92.38 78 ALA A C 1
ATOM 603 O O . ALA A 1 78 ? -9.020 0.546 3.318 1.00 92.38 78 ALA A O 1
ATOM 604 N N . ASP A 1 79 ? -10.409 -1.064 4.051 1.00 89.44 79 ASP A N 1
ATOM 605 C CA . ASP A 1 79 ? -11.439 -0.856 3.027 1.00 89.44 79 ASP A CA 1
ATOM 606 C C . ASP A 1 79 ? -12.009 0.576 3.107 1.00 89.44 79 ASP A C 1
ATOM 608 O O . ASP A 1 79 ? -12.139 1.265 2.094 1.00 89.44 79 ASP A O 1
ATOM 612 N N . LEU A 1 80 ? -12.279 1.081 4.318 1.00 88.50 80 LEU A N 1
ATOM 613 C CA . LEU A 1 80 ? -12.718 2.466 4.519 1.00 88.50 80 LEU A CA 1
ATOM 614 C C . LEU A 1 80 ? -11.647 3.493 4.141 1.00 88.50 80 LEU A C 1
ATOM 616 O O . LEU A 1 80 ? -11.968 4.511 3.531 1.00 88.50 80 LEU A O 1
ATOM 620 N N . ALA A 1 81 ? -10.386 3.238 4.488 1.00 89.50 81 ALA A N 1
ATOM 621 C CA . ALA A 1 81 ? -9.259 4.104 4.157 1.00 89.50 81 ALA A CA 1
ATOM 622 C C . ALA A 1 81 ? -9.084 4.270 2.638 1.00 89.50 81 ALA A C 1
ATOM 624 O O . ALA A 1 81 ? -8.764 5.364 2.177 1.00 89.50 81 ALA A O 1
ATOM 625 N N . GLN A 1 82 ? -9.354 3.219 1.855 1.00 86.75 82 GLN A N 1
ATOM 626 C CA . GLN A 1 82 ? -9.345 3.292 0.389 1.00 86.75 82 GLN A CA 1
ATOM 627 C C . GLN A 1 82 ? -10.469 4.175 -0.170 1.00 86.75 82 GLN A C 1
ATOM 629 O O . GLN A 1 82 ? -10.277 4.850 -1.182 1.00 86.75 82 GLN A O 1
ATOM 634 N N . LEU A 1 83 ? -11.640 4.177 0.472 1.00 84.94 83 LEU A N 1
ATOM 635 C CA . LEU A 1 83 ? -12.814 4.933 0.022 1.00 84.94 83 LEU A CA 1
ATOM 636 C C . LEU A 1 83 ? -12.833 6.382 0.532 1.00 84.94 83 LEU A C 1
ATOM 638 O O . LEU A 1 83 ? -13.406 7.253 -0.123 1.00 84.94 83 LEU A O 1
ATOM 642 N N . CYS A 1 84 ? -12.225 6.649 1.690 1.00 85.19 84 CYS A N 1
ATOM 643 C CA . CYS A 1 84 ? -12.256 7.942 2.367 1.00 85.19 84 CYS A CA 1
ATOM 644 C C . CYS A 1 84 ? -10.840 8.402 2.773 1.00 85.19 84 CYS A C 1
ATOM 646 O O . CYS A 1 84 ? -10.386 8.122 3.886 1.00 85.19 84 CYS A O 1
ATOM 648 N N . PRO A 1 85 ? -10.144 9.179 1.920 1.00 83.44 85 PRO A N 1
ATOM 649 C CA . PRO A 1 85 ? -8.803 9.691 2.225 1.00 83.44 85 PRO A CA 1
ATOM 650 C C . PRO A 1 85 ? -8.743 10.575 3.481 1.00 83.44 85 PRO A C 1
ATOM 652 O O . PRO A 1 85 ? -7.724 10.617 4.171 1.00 83.44 85 PRO A O 1
ATOM 655 N N . THR A 1 86 ? -9.840 11.268 3.807 1.00 86.31 86 THR A N 1
ATOM 656 C CA . THR A 1 86 ? -9.950 12.098 5.017 1.00 86.31 86 THR A CA 1
ATOM 657 C C . THR A 1 86 ? -9.788 11.261 6.285 1.00 86.31 86 THR A C 1
ATOM 659 O O . THR A 1 86 ? -9.108 11.690 7.209 1.00 86.31 86 THR A O 1
ATOM 662 N N . LEU A 1 87 ? -10.316 10.033 6.308 1.00 87.88 87 LEU A N 1
ATOM 663 C CA . LEU A 1 87 ? -10.160 9.119 7.441 1.00 87.88 87 LEU A CA 1
ATOM 664 C C . LEU A 1 87 ? -8.684 8.764 7.686 1.00 87.88 87 LEU A C 1
ATOM 666 O O . LEU A 1 87 ? -8.229 8.743 8.828 1.00 87.88 87 LEU A O 1
ATOM 670 N N . VAL A 1 88 ? -7.914 8.538 6.617 1.00 88.31 88 VAL A N 1
ATOM 671 C CA . VAL A 1 88 ? -6.466 8.271 6.710 1.00 88.31 88 VAL A CA 1
ATOM 672 C C . VAL A 1 88 ? -5.721 9.480 7.264 1.00 88.31 88 VAL A C 1
ATOM 674 O O . VAL A 1 88 ? -4.817 9.333 8.087 1.00 88.31 88 VAL A O 1
ATOM 677 N N . ARG A 1 89 ? -6.119 10.686 6.852 1.00 87.69 89 ARG A N 1
ATOM 678 C CA . ARG A 1 89 ? -5.527 11.929 7.351 1.00 87.69 89 ARG A CA 1
ATOM 679 C C . ARG A 1 89 ? -5.701 12.078 8.863 1.00 87.69 89 ARG A C 1
ATOM 681 O O . ARG A 1 89 ? -4.739 12.464 9.524 1.00 87.69 89 ARG A O 1
ATOM 688 N N . GLU A 1 90 ? -6.863 11.718 9.408 1.00 88.06 90 GLU A N 1
ATOM 689 C CA . GLU A 1 90 ? -7.104 11.741 10.860 1.00 88.06 90 GLU A CA 1
ATOM 690 C C . GLU A 1 90 ? -6.212 10.751 11.625 1.00 88.06 90 GLU A C 1
ATOM 692 O O . GLU A 1 90 ? -5.733 11.057 12.716 1.00 88.06 90 GLU A O 1
ATOM 697 N N . LEU A 1 91 ? -5.920 9.583 11.041 1.00 87.44 91 LEU A N 1
ATOM 698 C CA . LEU A 1 91 ? -4.970 8.618 11.614 1.00 87.44 91 LEU A CA 1
ATOM 699 C C . LEU A 1 91 ? -3.510 9.103 11.522 1.00 87.44 91 LEU A C 1
ATOM 701 O O . LEU A 1 91 ? -2.694 8.797 12.391 1.00 87.44 91 LEU A O 1
ATOM 705 N N . ALA A 1 92 ? -3.160 9.848 10.470 1.00 85.31 92 ALA A N 1
ATOM 706 C CA . ALA A 1 92 ? -1.793 10.306 10.207 1.00 85.31 92 ALA A CA 1
ATOM 707 C C . ALA A 1 92 ? -1.401 11.585 10.943 1.00 85.31 92 ALA A C 1
ATOM 709 O O . ALA A 1 92 ? -0.233 11.762 11.317 1.00 85.31 92 ALA A O 1
ATOM 710 N N . ILE A 1 93 ? -2.360 12.482 11.146 1.00 80.38 93 ILE A N 1
ATOM 711 C CA . ILE A 1 93 ? -2.178 13.760 11.829 1.00 80.38 93 ILE A CA 1
ATOM 712 C C . ILE A 1 93 ? -3.180 13.795 12.983 1.00 80.38 93 ILE A C 1
ATOM 714 O O . ILE A 1 93 ? -4.157 14.544 12.938 1.00 80.38 93 ILE A O 1
ATOM 718 N N . PRO A 1 94 ? -2.968 12.955 14.009 1.00 69.56 94 PRO A N 1
ATOM 719 C CA . PRO A 1 94 ? -3.911 12.860 15.101 1.00 69.56 94 PRO A CA 1
ATOM 720 C C . PRO A 1 94 ? -4.014 14.201 15.824 1.00 69.56 94 PRO A C 1
ATOM 722 O O . PRO A 1 94 ? -3.000 14.821 16.161 1.00 69.56 94 PRO A O 1
ATOM 725 N N . THR A 1 95 ? -5.240 14.650 16.091 1.00 69.25 95 THR A N 1
ATOM 726 C CA . THR A 1 95 ? -5.451 15.782 16.997 1.00 69.25 95 THR A CA 1
ATOM 727 C C . THR A 1 95 ? -4.909 15.421 18.385 1.00 69.25 95 THR A C 1
ATOM 729 O O . THR A 1 95 ? -4.881 14.252 18.786 1.00 69.25 95 THR A O 1
ATOM 732 N N . ALA A 1 96 ? -4.417 16.414 19.126 1.00 65.31 96 ALA A N 1
ATOM 733 C CA . ALA A 1 96 ? -3.847 16.167 20.445 1.00 65.31 96 ALA A CA 1
ATOM 734 C C . ALA A 1 96 ? -4.881 15.485 21.363 1.00 65.31 96 ALA A C 1
ATOM 736 O O . ALA A 1 96 ? -5.976 16.004 21.561 1.00 65.31 96 ALA A O 1
ATOM 737 N N . GLY A 1 97 ? -4.522 14.323 21.918 1.00 65.75 97 GLY A N 1
ATOM 738 C CA . GLY A 1 97 ? -5.381 13.550 22.822 1.00 65.75 97 GLY A CA 1
ATOM 739 C C . GLY A 1 97 ? -6.400 12.622 22.147 1.00 65.75 97 GLY A C 1
ATOM 740 O O . GLY A 1 97 ? -7.124 11.931 22.860 1.00 65.75 97 GLY A O 1
ATOM 741 N N . THR A 1 98 ? -6.454 12.556 20.811 1.00 74.12 98 THR A N 1
ATOM 742 C CA . THR A 1 98 ? -7.423 11.701 20.097 1.00 74.12 98 THR A CA 1
ATOM 743 C C . THR A 1 98 ? -7.113 10.209 20.251 1.00 74.12 98 THR A C 1
ATOM 745 O O . THR A 1 98 ? -8.022 9.397 20.436 1.00 74.12 98 THR A O 1
ATOM 748 N N . PHE A 1 99 ? -5.830 9.840 20.240 1.00 78.88 99 PHE A N 1
ATOM 749 C CA . PHE A 1 99 ? -5.379 8.454 20.373 1.00 78.88 99 PHE A CA 1
ATOM 750 C C . PHE A 1 99 ? -4.400 8.300 21.538 1.00 78.88 99 PHE A C 1
ATOM 752 O O . PHE A 1 99 ? -3.607 9.197 21.822 1.00 78.88 99 PHE A O 1
ATOM 759 N N . SER A 1 100 ? -4.446 7.143 22.203 1.00 74.38 100 SER A N 1
ATOM 760 C CA . SER A 1 100 ? -3.539 6.784 23.303 1.00 74.38 100 SER A CA 1
ATOM 761 C C . SER A 1 100 ? -2.134 6.390 22.833 1.00 74.38 100 SER A C 1
ATOM 763 O O . SER A 1 100 ? -1.200 6.409 23.630 1.00 74.38 100 SER A O 1
ATOM 765 N N . ALA A 1 101 ? -1.983 6.040 21.555 1.00 82.50 101 ALA A N 1
ATOM 766 C CA . ALA A 1 101 ? -0.730 5.650 20.915 1.00 82.50 101 ALA A CA 1
ATOM 767 C C . ALA A 1 101 ? -0.672 6.197 19.480 1.00 82.50 101 ALA A C 1
ATOM 769 O O . ALA A 1 101 ? -1.708 6.516 18.894 1.00 82.50 101 ALA A O 1
ATOM 770 N N . GLU A 1 102 ? 0.531 6.294 18.902 1.00 87.19 102 GLU A N 1
ATOM 771 C CA . GLU A 1 102 ? 0.692 6.712 17.504 1.00 87.19 102 GLU A CA 1
ATOM 772 C C . GLU A 1 102 ? 0.205 5.596 16.553 1.00 87.19 102 GLU A C 1
ATOM 774 O O . GLU A 1 102 ? 0.713 4.467 16.630 1.00 87.19 102 GLU A O 1
ATOM 779 N N . PRO A 1 103 ? -0.744 5.877 15.632 1.00 90.75 103 PRO A N 1
ATOM 780 C CA . PRO A 1 103 ? -1.298 4.846 14.757 1.00 90.75 103 PRO A CA 1
ATOM 781 C C . PRO A 1 103 ? -0.270 4.149 13.867 1.00 90.75 103 PRO A C 1
ATOM 783 O O . PRO A 1 103 ? -0.271 2.924 13.786 1.00 90.75 103 PRO A O 1
ATOM 786 N N . ALA A 1 104 ? 0.663 4.901 13.274 1.00 90.69 104 ALA A N 1
ATOM 787 C CA . ALA A 1 104 ? 1.726 4.331 12.444 1.00 90.69 104 ALA A CA 1
ATOM 788 C C . ALA A 1 104 ? 2.591 3.324 13.224 1.00 90.69 104 ALA A C 1
ATOM 790 O O . ALA A 1 104 ? 2.842 2.220 12.748 1.00 90.69 104 ALA A O 1
ATOM 791 N N . GLN A 1 105 ? 2.992 3.669 14.452 1.00 91.31 105 GLN A N 1
ATOM 792 C CA . GLN A 1 105 ? 3.775 2.775 15.307 1.00 91.31 105 GLN A CA 1
ATOM 793 C C . GLN A 1 105 ? 2.995 1.500 15.652 1.00 91.31 105 GLN A C 1
ATOM 795 O O . GLN A 1 105 ? 3.553 0.404 15.637 1.00 91.31 105 GLN A O 1
ATOM 800 N N . THR A 1 106 ? 1.698 1.642 15.926 1.00 93.31 106 THR A N 1
ATOM 801 C CA . THR A 1 106 ? 0.814 0.522 16.273 1.00 93.31 106 THR A CA 1
ATOM 802 C C . THR A 1 106 ? 0.662 -0.438 15.095 1.00 93.31 106 THR A C 1
ATOM 804 O O . THR A 1 106 ? 0.873 -1.637 15.253 1.00 93.31 106 THR A O 1
ATOM 807 N N . PHE A 1 107 ? 0.390 0.076 13.890 1.00 95.06 107 PHE A N 1
ATOM 808 C CA . PHE A 1 107 ? 0.311 -0.758 12.688 1.00 95.06 107 PHE A CA 1
ATOM 809 C C . PHE A 1 107 ? 1.645 -1.437 12.365 1.00 95.06 107 PHE A C 1
ATOM 811 O O . PHE A 1 107 ? 1.655 -2.609 11.994 1.00 95.06 107 PHE A O 1
ATOM 818 N N . ALA A 1 108 ? 2.771 -0.744 12.561 1.00 93.81 108 ALA A N 1
ATOM 819 C CA . ALA A 1 108 ? 4.092 -1.339 12.394 1.00 93.81 108 ALA A CA 1
ATOM 820 C C . ALA A 1 108 ? 4.372 -2.470 13.399 1.00 93.81 108 ALA A C 1
ATOM 822 O O . ALA A 1 108 ? 4.979 -3.463 13.010 1.00 93.81 108 ALA A O 1
ATOM 823 N N . SER A 1 109 ? 3.922 -2.351 14.655 1.00 94.25 109 SER A N 1
ATOM 824 C CA . SER A 1 109 ? 4.020 -3.437 15.648 1.00 94.25 109 SER A CA 1
ATOM 825 C C . SER A 1 109 ? 3.177 -4.639 15.237 1.00 94.25 109 SER A C 1
ATOM 827 O O . SER A 1 109 ? 3.694 -5.745 15.155 1.00 94.25 109 SER A O 1
ATOM 829 N N . ILE A 1 110 ? 1.914 -4.412 14.859 1.00 95.38 110 ILE A N 1
ATOM 830 C CA . ILE A 1 110 ? 1.012 -5.477 14.394 1.00 95.38 110 ILE A CA 1
ATOM 831 C C . ILE A 1 110 ? 1.616 -6.225 13.196 1.00 95.38 110 ILE A C 1
ATOM 833 O O . ILE A 1 110 ? 1.516 -7.448 13.113 1.00 95.38 110 ILE A O 1
ATOM 837 N N . CYS A 1 111 ? 2.270 -5.509 12.274 1.00 94.44 111 CYS A N 1
ATOM 838 C CA . CYS A 1 111 ? 2.962 -6.137 11.149 1.00 94.44 111 CYS A CA 1
ATOM 839 C C . CYS A 1 111 ? 4.096 -7.068 11.598 1.00 94.44 111 CYS A C 1
ATOM 841 O O . CYS A 1 111 ? 4.311 -8.091 10.955 1.00 94.44 111 CYS A O 1
ATOM 843 N N . ASP A 1 112 ? 4.829 -6.732 12.661 1.00 93.62 112 ASP A N 1
ATOM 844 C CA . ASP A 1 112 ? 5.886 -7.596 13.196 1.00 93.62 112 ASP A CA 1
ATOM 845 C C . ASP A 1 112 ? 5.321 -8.808 13.930 1.00 93.62 112 ASP A C 1
ATOM 847 O O . ASP A 1 112 ? 5.789 -9.925 13.707 1.00 93.62 112 ASP A O 1
ATOM 851 N N . ASP A 1 113 ? 4.293 -8.590 14.745 1.00 94.25 113 ASP A N 1
ATOM 852 C CA . ASP A 1 113 ? 3.708 -9.619 15.601 1.00 94.25 113 ASP A CA 1
ATOM 853 C C . ASP A 1 113 ? 2.941 -10.675 14.783 1.00 94.25 113 ASP A C 1
ATOM 855 O O . ASP A 1 113 ? 2.934 -11.855 15.131 1.00 94.25 113 ASP A O 1
ATOM 859 N N . HIS A 1 114 ? 2.352 -10.283 13.645 1.00 93.50 114 HIS A N 1
ATOM 860 C CA . HIS A 1 114 ? 1.464 -11.137 12.847 1.00 93.50 114 HIS A CA 1
ATOM 861 C C . HIS A 1 114 ? 1.969 -11.436 11.427 1.00 93.50 114 HIS A C 1
ATOM 863 O O . HIS A 1 114 ? 1.163 -11.713 10.539 1.00 93.50 114 HIS A O 1
ATOM 869 N N . ARG A 1 115 ? 3.290 -11.443 11.182 1.00 88.81 115 ARG A N 1
ATOM 870 C CA . ARG A 1 115 ? 3.881 -11.701 9.841 1.00 88.81 115 ARG A CA 1
ATOM 871 C C . ARG A 1 115 ? 3.360 -12.959 9.137 1.00 88.81 115 ARG A C 1
ATOM 873 O O . ARG A 1 115 ? 3.315 -12.996 7.912 1.00 88.81 115 ARG A O 1
ATOM 880 N N . GLN A 1 116 ? 2.994 -13.987 9.900 1.00 89.56 116 GLN A N 1
ATOM 881 C CA . GLN A 1 116 ? 2.521 -15.276 9.379 1.00 89.56 116 GLN A CA 1
ATOM 882 C C . GLN A 1 116 ? 0.994 -15.360 9.235 1.00 89.56 116 GLN A C 1
ATOM 884 O O . GLN A 1 116 ? 0.482 -16.394 8.811 1.00 89.56 116 GLN A O 1
ATOM 889 N N . THR A 1 117 ? 0.265 -14.285 9.550 1.00 93.12 117 THR A N 1
ATOM 890 C CA . THR A 1 117 ? -1.202 -14.242 9.524 1.00 93.12 117 THR A CA 1
ATOM 891 C C . THR A 1 117 ? -1.664 -13.212 8.486 1.00 93.12 117 THR A C 1
ATOM 893 O O . THR A 1 117 ? -1.917 -12.054 8.832 1.00 93.12 117 THR A O 1
ATOM 896 N N . PRO A 1 118 ? -1.817 -13.590 7.196 1.00 90.25 118 PRO A N 1
ATOM 897 C CA . PRO A 1 118 ? -2.106 -12.647 6.109 1.00 90.25 118 PRO A CA 1
ATOM 898 C C . PRO A 1 118 ? -3.368 -11.804 6.323 1.00 90.25 118 PRO A C 1
ATOM 900 O O . PRO A 1 118 ? -3.417 -10.652 5.899 1.00 90.25 118 PRO A O 1
ATOM 903 N N . GLY A 1 119 ? -4.378 -12.358 7.005 1.00 90.62 119 GLY A N 1
ATOM 904 C CA . GLY A 1 119 ? -5.626 -11.658 7.330 1.00 90.62 119 GLY A CA 1
ATOM 905 C C . GLY A 1 119 ? -5.461 -10.467 8.283 1.00 90.62 119 GLY A C 1
ATOM 906 O O . GLY A 1 119 ? -6.338 -9.611 8.322 1.00 90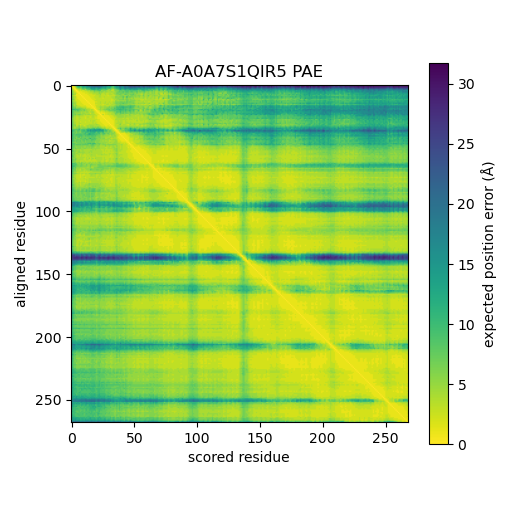.62 119 GLY A O 1
ATOM 907 N N . ILE A 1 120 ? -4.341 -10.392 9.007 1.00 95.06 120 ILE A N 1
ATOM 908 C CA . ILE A 1 120 ? -3.980 -9.290 9.910 1.00 95.06 120 ILE A CA 1
ATOM 909 C C . ILE A 1 120 ? -2.844 -8.468 9.295 1.00 95.06 120 ILE A C 1
ATOM 911 O O . ILE A 1 120 ? -2.940 -7.245 9.198 1.00 95.06 120 ILE A O 1
ATOM 915 N N . PHE A 1 121 ? -1.793 -9.145 8.825 1.00 94.88 121 PHE A N 1
ATOM 916 C CA . PHE A 1 121 ? -0.594 -8.513 8.283 1.00 94.88 121 PHE A CA 1
ATOM 917 C C . PHE A 1 121 ? -0.887 -7.605 7.087 1.00 94.88 121 PHE A C 1
ATOM 919 O O . PHE A 1 121 ? -0.480 -6.447 7.083 1.00 94.88 121 PHE A O 1
ATOM 926 N N . ASN A 1 122 ? -1.624 -8.094 6.085 1.00 93.69 122 ASN A N 1
ATOM 927 C CA . ASN A 1 122 ? -1.870 -7.341 4.854 1.00 93.69 122 ASN A CA 1
ATOM 928 C C . ASN A 1 122 ? -2.634 -6.023 5.091 1.00 93.69 122 ASN A C 1
ATOM 930 O O . ASN A 1 122 ? -2.160 -4.982 4.625 1.00 93.69 122 ASN A O 1
ATOM 934 N N . PRO A 1 123 ? -3.785 -6.006 5.798 1.00 95.06 123 PRO A N 1
ATOM 935 C CA . PRO A 1 123 ? -4.479 -4.749 6.060 1.00 95.06 123 PRO A CA 1
ATOM 936 C C . PRO A 1 123 ? -3.682 -3.820 6.986 1.00 95.06 123 PRO A C 1
ATOM 938 O O . PRO A 1 123 ? -3.694 -2.611 6.762 1.00 95.06 123 PRO A O 1
ATOM 941 N N . ALA A 1 124 ? -2.936 -4.349 7.965 1.00 96.38 124 ALA A N 1
ATOM 942 C CA . ALA A 1 124 ? -2.054 -3.532 8.801 1.00 96.38 124 ALA A CA 1
ATOM 943 C C . ALA A 1 124 ? -0.932 -2.871 7.982 1.00 96.38 124 ALA A C 1
ATOM 945 O O . ALA A 1 124 ? -0.670 -1.680 8.153 1.00 96.38 124 ALA A O 1
ATOM 946 N N . LEU A 1 125 ? -0.317 -3.607 7.050 1.00 96.12 125 LEU A N 1
ATOM 947 C CA . LEU A 1 125 ? 0.733 -3.098 6.167 1.00 96.12 125 LEU A CA 1
ATOM 948 C C . LEU A 1 125 ? 0.207 -1.989 5.248 1.00 96.12 125 LEU A C 1
ATOM 950 O O . LEU A 1 125 ? 0.866 -0.963 5.072 1.00 96.12 125 LEU A O 1
ATOM 954 N N . PHE A 1 126 ? -0.991 -2.174 4.690 1.00 95.31 126 PHE A N 1
ATOM 955 C CA . PHE A 1 126 ? -1.652 -1.153 3.881 1.00 95.31 126 PHE A CA 1
ATOM 956 C C . PHE A 1 126 ? -1.956 0.111 4.696 1.00 95.31 126 PHE A C 1
ATOM 958 O O . PHE A 1 126 ? -1.629 1.214 4.263 1.00 95.31 126 PHE A O 1
ATOM 965 N N . LEU A 1 127 ? -2.539 -0.036 5.890 1.00 95.06 127 LEU A N 1
ATOM 966 C CA . LEU A 1 127 ? -2.845 1.094 6.770 1.00 95.06 127 LEU A CA 1
ATOM 967 C C . LEU A 1 127 ? -1.582 1.839 7.202 1.00 95.06 127 LEU A C 1
ATOM 969 O O . LEU A 1 127 ? -1.573 3.068 7.199 1.00 95.06 127 LEU A O 1
ATOM 973 N N . LEU A 1 128 ? -0.499 1.117 7.505 1.00 95.44 128 LEU A N 1
ATOM 974 C CA . LEU A 1 128 ? 0.805 1.715 7.773 1.00 95.44 128 LEU A CA 1
ATOM 975 C C . LEU A 1 128 ? 1.276 2.565 6.586 1.00 95.44 128 LEU A C 1
ATOM 977 O O . LEU A 1 128 ? 1.632 3.726 6.778 1.00 95.44 128 LEU A O 1
ATOM 981 N N . ALA A 1 129 ? 1.236 2.021 5.367 1.00 94.94 129 ALA A N 1
ATOM 982 C CA . ALA A 1 129 ? 1.621 2.752 4.161 1.00 94.94 129 ALA A CA 1
ATOM 983 C C . ALA A 1 129 ? 0.768 4.009 3.938 1.00 94.94 129 ALA A C 1
ATOM 985 O O . ALA A 1 129 ? 1.315 5.082 3.685 1.00 94.94 129 ALA A O 1
ATOM 986 N N . ALA A 1 130 ? -0.555 3.892 4.079 1.00 93.12 130 ALA A N 1
ATOM 987 C CA . ALA A 1 130 ? -1.501 4.989 3.895 1.00 93.12 130 ALA A CA 1
ATOM 988 C C . ALA A 1 130 ? -1.283 6.111 4.924 1.00 93.12 130 ALA A C 1
ATOM 990 O O . ALA A 1 130 ? -1.226 7.290 4.573 1.00 93.12 130 ALA A O 1
ATOM 991 N N . VAL A 1 131 ? -1.095 5.749 6.195 1.00 92.12 131 VAL A N 1
ATOM 992 C CA . VAL A 1 131 ? -0.813 6.699 7.278 1.00 92.12 131 VAL A CA 1
ATOM 993 C C . VAL A 1 131 ? 0.529 7.395 7.068 1.00 92.12 131 VAL A C 1
ATOM 995 O O . VAL A 1 131 ? 0.619 8.613 7.229 1.00 92.12 131 VAL A O 1
ATOM 998 N N . LEU A 1 132 ? 1.567 6.654 6.666 1.00 91.38 132 LEU A N 1
ATOM 999 C CA . LEU A 1 132 ? 2.856 7.245 6.318 1.00 91.38 132 LEU A CA 1
ATOM 1000 C C . LEU A 1 132 ? 2.704 8.210 5.134 1.00 91.38 132 LEU A C 1
ATOM 1002 O O . LEU A 1 132 ? 3.244 9.310 5.186 1.00 91.38 132 LEU A O 1
ATOM 1006 N N . ALA A 1 133 ? 1.957 7.852 4.087 1.00 89.12 133 ALA A N 1
ATOM 1007 C CA . ALA A 1 133 ? 1.800 8.683 2.890 1.00 89.12 133 ALA A CA 1
ATOM 1008 C C . ALA A 1 133 ? 1.114 10.039 3.151 1.00 89.12 133 ALA A C 1
ATOM 1010 O O . ALA A 1 133 ? 1.333 10.987 2.399 1.00 89.12 133 ALA A O 1
ATOM 1011 N N . GLN A 1 134 ? 0.299 10.140 4.206 1.00 84.94 134 GLN A N 1
ATOM 1012 C CA . GLN A 1 134 ? -0.391 11.371 4.621 1.00 84.94 134 GLN A CA 1
ATOM 1013 C C . GLN A 1 134 ? 0.375 12.174 5.687 1.00 84.94 134 GLN A C 1
ATOM 1015 O O . GLN A 1 134 ? -0.065 13.249 6.108 1.00 84.94 134 GLN A O 1
ATOM 1020 N N . ALA A 1 135 ? 1.513 11.667 6.162 1.00 64.81 135 ALA A N 1
ATOM 1021 C CA . ALA A 1 135 ? 2.314 12.332 7.172 1.00 64.81 135 ALA A CA 1
ATOM 1022 C C . ALA A 1 135 ? 2.964 13.605 6.611 1.00 64.81 135 ALA A C 1
ATOM 1024 O O . ALA A 1 135 ? 3.802 13.549 5.717 1.00 64.81 135 ALA A O 1
ATOM 1025 N N . ASN A 1 136 ? 2.630 14.763 7.189 1.00 60.12 136 ASN A N 1
ATOM 1026 C CA . ASN A 1 136 ? 3.320 16.011 6.868 1.00 60.12 136 ASN A CA 1
ATOM 1027 C C . ASN A 1 136 ? 4.819 15.931 7.212 1.00 60.12 136 ASN A C 1
ATOM 1029 O O . ASN A 1 136 ? 5.222 15.269 8.172 1.00 60.12 136 ASN A O 1
ATOM 1033 N N . LYS A 1 137 ? 5.615 16.657 6.418 1.00 54.72 137 LYS A N 1
ATOM 1034 C CA . LYS A 1 137 ? 7.077 16.776 6.485 1.00 54.72 137 LYS A CA 1
ATOM 1035 C C . LYS A 1 137 ? 7.597 16.888 7.929 1.00 54.72 137 LYS A C 1
ATOM 1037 O O . LYS A 1 137 ? 7.245 17.824 8.639 1.00 54.72 137 LYS A O 1
ATOM 1042 N N . ALA A 1 138 ? 8.520 15.985 8.273 1.00 51.72 138 ALA A N 1
ATOM 1043 C CA . ALA A 1 138 ? 9.410 15.962 9.445 1.00 51.72 138 ALA A CA 1
ATOM 1044 C C . ALA A 1 138 ? 8.950 15.214 10.719 1.00 51.72 138 ALA A C 1
ATOM 1046 O O . ALA A 1 138 ? 8.274 15.749 11.596 1.00 51.72 138 ALA A O 1
ATOM 1047 N N . LYS A 1 139 ? 9.520 14.012 10.900 1.00 61.59 139 LYS A N 1
ATOM 1048 C CA . LYS A 1 139 ? 10.106 13.544 12.172 1.00 61.59 139 LYS A CA 1
ATOM 1049 C C . LYS A 1 139 ? 11.073 12.392 11.885 1.00 61.59 139 LYS A C 1
ATOM 1051 O O . LYS A 1 139 ? 10.716 11.484 11.143 1.00 61.59 139 LYS A O 1
ATOM 1056 N N . ALA A 1 140 ? 12.256 12.385 12.502 1.00 61.94 140 ALA A N 1
ATOM 1057 C CA . ALA A 1 140 ? 13.223 11.284 12.373 1.00 61.94 140 ALA A CA 1
ATOM 1058 C C . ALA A 1 140 ? 12.596 9.908 12.690 1.00 61.94 140 ALA A C 1
ATOM 1060 O O . ALA A 1 140 ? 12.823 8.948 11.964 1.00 61.94 140 ALA A O 1
ATOM 1061 N N . ALA A 1 141 ? 11.705 9.851 13.687 1.00 63.81 141 ALA A N 1
ATOM 1062 C CA . ALA A 1 141 ? 10.939 8.651 14.035 1.00 63.81 141 ALA A CA 1
ATOM 1063 C C . ALA A 1 141 ? 10.030 8.137 12.896 1.00 63.81 141 ALA A C 1
ATOM 1065 O O . ALA A 1 141 ? 9.821 6.936 12.758 1.00 63.81 141 ALA A O 1
ATOM 1066 N N . ARG A 1 142 ? 9.507 9.023 12.033 1.00 76.50 142 ARG A N 1
ATOM 1067 C CA . ARG A 1 142 ? 8.715 8.603 10.865 1.00 76.50 142 ARG A CA 1
ATOM 1068 C C . ARG A 1 142 ? 9.588 8.088 9.729 1.00 76.50 142 ARG A C 1
ATOM 1070 O O . ARG A 1 142 ? 9.165 7.169 9.039 1.00 76.50 142 ARG A O 1
ATOM 1077 N N . ASN A 1 143 ? 10.807 8.607 9.581 1.00 83.06 143 ASN A N 1
ATOM 1078 C CA . ASN A 1 143 ? 11.780 8.027 8.654 1.00 83.06 143 ASN A CA 1
ATOM 1079 C C . ASN A 1 143 ? 12.180 6.615 9.098 1.00 83.06 143 ASN A C 1
ATOM 1081 O O . ASN A 1 143 ? 12.263 5.728 8.259 1.00 83.06 143 ASN A O 1
ATOM 1085 N N . GLU A 1 144 ? 12.360 6.385 10.401 1.00 87.94 144 GLU A N 1
ATOM 1086 C CA . GLU A 1 144 ? 12.618 5.047 10.948 1.00 87.94 144 GLU A CA 1
ATOM 1087 C C . GLU A 1 144 ? 11.453 4.086 10.658 1.00 87.94 144 GLU A C 1
ATOM 1089 O O . GLU A 1 144 ? 11.662 2.987 10.145 1.00 87.94 144 GLU A O 1
ATOM 1094 N N . LEU A 1 145 ? 10.209 4.522 10.887 1.00 90.88 145 LEU A N 1
ATOM 1095 C CA . LEU A 1 145 ? 9.020 3.736 10.539 1.00 90.88 145 LEU A CA 1
ATOM 1096 C C . LEU A 1 145 ? 8.893 3.474 9.034 1.00 90.88 145 LEU A C 1
ATOM 1098 O O . LEU A 1 145 ? 8.530 2.369 8.635 1.00 90.88 145 LEU A O 1
ATOM 1102 N N . ALA A 1 146 ? 9.214 4.457 8.195 1.00 91.94 146 ALA A N 1
ATOM 1103 C CA . ALA A 1 146 ? 9.236 4.295 6.748 1.00 91.94 146 ALA A CA 1
ATOM 1104 C C . ALA A 1 146 ? 10.318 3.294 6.309 1.00 91.94 146 ALA A C 1
ATOM 1106 O O . ALA A 1 146 ? 10.040 2.406 5.509 1.00 91.94 146 ALA A O 1
ATOM 1107 N N . GLN A 1 147 ? 11.525 3.365 6.874 1.00 91.88 147 GLN A N 1
ATOM 1108 C CA . GLN A 1 147 ? 12.581 2.381 6.622 1.00 91.88 147 GLN A CA 1
ATOM 1109 C C . GLN A 1 147 ? 12.165 0.979 7.073 1.00 91.88 147 GLN A C 1
ATOM 1111 O O . GLN A 1 147 ? 12.379 0.011 6.345 1.00 91.88 147 GLN A O 1
ATOM 1116 N N . LYS A 1 148 ? 11.503 0.865 8.227 1.00 92.50 148 LYS A N 1
ATOM 1117 C CA . LYS A 1 148 ? 10.946 -0.399 8.714 1.00 92.50 148 LYS A CA 1
ATOM 1118 C C . LYS A 1 148 ? 9.884 -0.957 7.764 1.00 92.50 148 LYS A C 1
ATOM 1120 O O . LYS A 1 148 ? 9.935 -2.134 7.421 1.00 92.50 148 LYS A O 1
ATOM 1125 N N . PHE A 1 149 ? 8.969 -0.116 7.279 1.00 95.38 149 PHE A N 1
ATOM 1126 C CA . PHE A 1 149 ? 7.988 -0.486 6.255 1.00 95.38 149 PHE A CA 1
ATOM 1127 C C . PHE A 1 149 ? 8.663 -1.017 4.979 1.00 95.38 149 PHE A C 1
ATOM 1129 O O . PHE A 1 149 ? 8.287 -2.076 4.467 1.00 95.38 149 PHE A O 1
ATOM 1136 N N . LEU A 1 150 ? 9.694 -0.321 4.491 1.00 95.38 150 LEU A N 1
ATOM 1137 C CA . LEU A 1 150 ? 10.451 -0.727 3.306 1.00 95.38 150 LEU A CA 1
ATOM 1138 C C . LEU A 1 150 ? 11.192 -2.051 3.527 1.00 95.38 150 LEU A C 1
ATOM 1140 O O . LEU A 1 150 ? 11.166 -2.912 2.649 1.00 95.38 150 LEU A O 1
ATOM 1144 N N . ALA A 1 151 ? 11.790 -2.256 4.702 1.00 93.38 151 ALA A N 1
ATOM 1145 C CA . ALA A 1 151 ? 12.438 -3.513 5.068 1.00 93.38 151 ALA A CA 1
ATOM 1146 C C . ALA A 1 151 ? 11.443 -4.684 5.080 1.00 93.38 151 ALA A C 1
ATOM 1148 O O . ALA A 1 151 ? 11.740 -5.751 4.540 1.00 93.38 151 ALA A O 1
ATOM 1149 N N . THR A 1 152 ? 10.238 -4.471 5.618 1.00 92.94 152 THR A N 1
ATOM 1150 C CA . THR A 1 152 ? 9.152 -5.460 5.590 1.00 92.94 152 THR A CA 1
ATOM 1151 C C . THR A 1 152 ? 8.770 -5.825 4.153 1.00 92.94 152 THR A C 1
ATOM 1153 O O . THR A 1 152 ? 8.697 -7.009 3.815 1.00 92.94 152 THR A O 1
ATOM 1156 N N . CYS A 1 153 ? 8.603 -4.829 3.277 1.00 93.38 153 CYS A N 1
ATOM 1157 C CA . CYS A 1 153 ? 8.247 -5.056 1.874 1.00 93.38 153 CYS A CA 1
ATOM 1158 C C . CYS A 1 153 ? 9.386 -5.679 1.051 1.00 93.38 153 CYS A C 1
ATOM 1160 O O . CYS A 1 153 ? 9.117 -6.423 0.111 1.00 93.38 153 CYS A O 1
ATOM 1162 N N . SER A 1 154 ? 10.648 -5.412 1.400 1.00 92.44 154 SER A N 1
ATOM 1163 C CA . SER A 1 154 ? 11.831 -5.864 0.651 1.00 92.44 154 SER A CA 1
ATOM 1164 C C . SER A 1 154 ? 11.845 -7.377 0.415 1.00 92.44 154 SER A C 1
ATOM 1166 O O . SER A 1 154 ? 12.152 -7.828 -0.686 1.00 92.44 154 SER A O 1
ATOM 1168 N N . SER A 1 155 ? 11.422 -8.167 1.408 1.00 87.00 155 SER A N 1
ATOM 1169 C CA . SER A 1 155 ? 11.339 -9.630 1.290 1.00 87.00 155 SER A CA 1
ATOM 1170 C C . SER A 1 155 ? 10.390 -10.090 0.173 1.00 87.00 155 SER A C 1
ATOM 1172 O O . SER A 1 155 ? 10.760 -10.934 -0.642 1.00 87.00 155 SER A O 1
ATOM 1174 N N . ALA A 1 156 ? 9.200 -9.488 0.086 1.00 89.50 156 ALA A N 1
ATOM 1175 C CA . ALA A 1 156 ? 8.225 -9.776 -0.959 1.00 89.50 156 ALA A CA 1
ATOM 1176 C C . ALA A 1 156 ? 8.704 -9.248 -2.319 1.00 89.50 156 ALA A C 1
ATOM 1178 O O . ALA A 1 156 ? 8.688 -9.972 -3.311 1.00 89.50 156 ALA A O 1
ATOM 1179 N N . LEU A 1 157 ? 9.205 -8.009 -2.364 1.00 91.81 157 LEU A N 1
ATOM 1180 C CA . LEU A 1 157 ? 9.691 -7.379 -3.596 1.00 91.81 157 LEU A CA 1
ATOM 1181 C C . LEU A 1 157 ? 10.933 -8.060 -4.180 1.00 91.81 157 LEU A C 1
ATOM 1183 O O . LEU A 1 157 ? 11.160 -7.981 -5.386 1.00 91.81 157 LEU A O 1
ATOM 1187 N N . GLY A 1 158 ? 11.743 -8.701 -3.337 1.00 89.50 158 GLY A N 1
ATOM 1188 C CA . GLY A 1 158 ? 12.948 -9.442 -3.703 1.00 89.50 158 GLY A CA 1
ATOM 1189 C C . GLY A 1 158 ? 12.699 -10.904 -4.085 1.00 89.50 158 GLY A C 1
ATOM 1190 O O . GLY A 1 158 ? 13.638 -11.591 -4.482 1.00 89.50 158 GLY A O 1
ATOM 1191 N N . ALA A 1 159 ? 11.456 -11.390 -4.005 1.00 86.69 159 ALA A N 1
ATOM 1192 C CA . ALA A 1 159 ? 11.118 -12.775 -4.314 1.00 86.69 159 ALA A CA 1
ATOM 1193 C C . ALA A 1 159 ? 11.470 -13.171 -5.757 1.00 86.69 159 ALA A C 1
ATOM 1195 O O . ALA A 1 159 ? 11.268 -12.399 -6.696 1.00 86.69 159 ALA A O 1
ATOM 1196 N N . ALA A 1 160 ? 11.975 -14.391 -5.954 1.00 85.00 160 ALA A N 1
ATOM 1197 C CA . ALA A 1 160 ? 12.327 -14.904 -7.282 1.00 85.00 160 ALA A CA 1
ATOM 1198 C C . ALA A 1 160 ? 11.102 -15.184 -8.177 1.00 85.00 160 ALA A C 1
ATOM 1200 O O . ALA A 1 160 ? 11.238 -15.170 -9.398 1.00 85.00 160 ALA A O 1
ATOM 1201 N N . ASP A 1 161 ? 9.931 -15.399 -7.572 1.00 84.88 161 ASP A N 1
ATOM 1202 C CA . ASP A 1 161 ? 8.665 -15.749 -8.224 1.00 84.88 161 ASP A CA 1
ATOM 1203 C C . ASP A 1 161 ? 7.578 -14.704 -7.890 1.00 84.88 161 ASP A C 1
ATOM 1205 O O . ASP A 1 161 ? 7.639 -14.034 -6.858 1.00 84.88 161 ASP A O 1
ATOM 1209 N N . LEU A 1 162 ? 6.580 -14.569 -8.763 1.00 85.44 162 LEU A N 1
ATOM 1210 C CA . LEU A 1 162 ? 5.390 -13.742 -8.571 1.00 85.44 162 LEU A CA 1
ATOM 1211 C C . LEU A 1 162 ? 4.360 -14.378 -7.642 1.00 85.44 162 LEU A C 1
ATOM 1213 O O . LEU A 1 162 ? 3.575 -13.664 -7.022 1.00 85.44 162 LEU A O 1
ATOM 1217 N N . HIS A 1 163 ? 4.326 -15.707 -7.549 1.00 81.75 163 HIS A N 1
ATOM 1218 C CA . HIS A 1 163 ? 3.301 -16.419 -6.781 1.00 81.75 163 HIS A CA 1
ATOM 1219 C C . HIS A 1 163 ? 3.596 -16.485 -5.275 1.00 81.75 163 HIS A C 1
ATOM 1221 O O . HIS A 1 163 ? 3.077 -17.350 -4.568 1.00 81.75 163 HIS A O 1
ATOM 1227 N N . VAL A 1 164 ? 4.419 -15.568 -4.759 1.00 81.94 164 VAL A N 1
ATOM 1228 C CA . VAL A 1 164 ? 4.707 -15.488 -3.327 1.00 81.94 164 VAL A CA 1
ATOM 1229 C C . VAL A 1 164 ? 3.512 -14.883 -2.582 1.00 81.94 164 VAL A C 1
ATOM 1231 O O . VAL A 1 164 ? 3.021 -13.816 -2.970 1.00 81.94 164 VAL A O 1
ATOM 1234 N N . PRO A 1 165 ? 3.042 -15.528 -1.495 1.00 78.44 165 PRO A N 1
ATOM 1235 C CA . PRO A 1 165 ? 1.970 -14.991 -0.669 1.00 78.44 165 PRO A CA 1
ATOM 1236 C C . PRO A 1 165 ? 2.269 -13.557 -0.223 1.00 78.44 165 PRO A C 1
ATOM 1238 O O . PRO A 1 165 ? 3.339 -13.269 0.305 1.00 78.44 165 PRO A O 1
ATOM 1241 N N . GLY A 1 166 ? 1.314 -12.652 -0.438 1.00 82.38 166 GLY A N 1
ATOM 1242 C CA . GLY A 1 166 ? 1.424 -11.260 -0.002 1.00 82.38 166 GLY A CA 1
ATOM 1243 C C . GLY A 1 166 ? 2.100 -10.302 -0.986 1.00 82.38 166 GLY A C 1
ATOM 1244 O O . GLY A 1 166 ? 1.967 -9.101 -0.778 1.00 82.38 166 GLY A O 1
ATOM 1245 N N . LEU A 1 167 ? 2.725 -10.762 -2.085 1.00 90.44 167 LEU A N 1
ATOM 1246 C CA . LEU A 1 167 ? 3.371 -9.859 -3.057 1.00 90.44 167 LEU A CA 1
ATOM 1247 C C . LEU A 1 167 ? 2.406 -8.798 -3.603 1.00 90.44 167 LEU A C 1
ATOM 1249 O O . LEU A 1 167 ? 2.749 -7.621 -3.648 1.00 90.44 167 LEU A O 1
ATOM 1253 N N . GLU A 1 168 ? 1.192 -9.196 -3.987 1.00 89.81 168 GLU A N 1
ATOM 1254 C CA . GLU A 1 168 ? 0.173 -8.267 -4.489 1.00 89.81 168 GLU A CA 1
ATOM 1255 C C . GLU A 1 168 ? -0.179 -7.190 -3.454 1.00 89.81 168 GLU A C 1
ATOM 1257 O O . GLU A 1 168 ? -0.224 -6.003 -3.777 1.00 89.81 168 GLU A O 1
ATOM 1262 N N . PHE A 1 169 ? -0.334 -7.588 -2.190 1.00 89.88 169 PHE A N 1
ATOM 1263 C CA . PHE A 1 169 ? -0.624 -6.669 -1.092 1.00 89.88 169 PHE A CA 1
ATOM 1264 C C . PHE A 1 169 ? 0.555 -5.743 -0.789 1.00 89.88 169 PHE A C 1
ATOM 1266 O O . PHE A 1 169 ? 0.355 -4.541 -0.628 1.00 89.88 169 PHE A O 1
ATOM 1273 N N . SER A 1 170 ? 1.784 -6.267 -0.760 1.00 93.88 170 SER A N 1
ATOM 1274 C CA . SER A 1 170 ? 2.989 -5.455 -0.586 1.00 93.88 170 SER A CA 1
ATOM 1275 C C . SER A 1 170 ? 3.163 -4.464 -1.733 1.00 93.88 170 SER A C 1
ATOM 1277 O O . SER A 1 170 ? 3.456 -3.301 -1.478 1.00 93.88 170 SER A O 1
ATOM 1279 N N . MET A 1 171 ? 2.921 -4.871 -2.983 1.00 95.31 171 MET A N 1
ATOM 1280 C CA . MET A 1 171 ? 2.972 -3.961 -4.130 1.00 95.31 171 MET A CA 1
ATOM 1281 C C . MET A 1 171 ? 1.924 -2.858 -4.037 1.00 95.31 171 MET A C 1
ATOM 1283 O O . MET A 1 171 ? 2.236 -1.697 -4.303 1.00 95.31 171 MET A O 1
ATOM 1287 N N . HIS A 1 172 ? 0.702 -3.199 -3.635 1.00 94.12 172 HIS A N 1
ATOM 1288 C CA . HIS A 1 172 ? -0.357 -2.217 -3.442 1.00 94.12 172 HIS A CA 1
ATOM 1289 C C . HIS A 1 172 ? -0.009 -1.220 -2.319 1.00 94.12 172 HIS A C 1
ATOM 1291 O O . HIS A 1 172 ? -0.102 -0.008 -2.517 1.00 94.12 172 HIS A O 1
ATOM 1297 N N . ALA A 1 173 ? 0.489 -1.703 -1.174 1.00 95.00 173 ALA A N 1
ATOM 1298 C CA . ALA A 1 173 ? 0.950 -0.852 -0.074 1.00 95.00 173 ALA A CA 1
ATOM 1299 C C . ALA A 1 173 ? 2.137 0.039 -0.487 1.00 95.00 173 ALA A C 1
ATOM 1301 O O . ALA A 1 173 ? 2.176 1.220 -0.150 1.00 95.00 173 ALA A O 1
ATOM 1302 N N . VAL A 1 174 ? 3.082 -0.488 -1.270 1.00 96.81 174 VAL A N 1
ATOM 1303 C CA . VAL A 1 174 ? 4.196 0.288 -1.840 1.00 96.81 174 VAL A CA 1
ATOM 1304 C C . VAL A 1 174 ? 3.682 1.395 -2.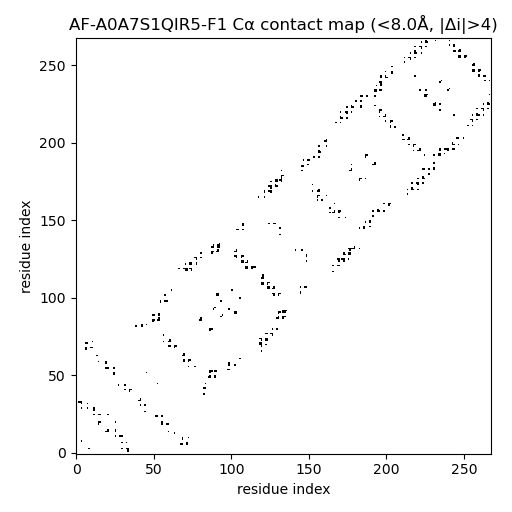757 1.00 96.81 174 VAL A C 1
ATOM 1306 O O . VAL A 1 174 ? 4.158 2.524 -2.665 1.00 96.81 174 VAL A O 1
ATOM 1309 N N . CYS A 1 175 ? 2.695 1.115 -3.612 1.00 96.12 175 CYS A N 1
ATOM 1310 C CA . CYS A 1 175 ? 2.097 2.145 -4.461 1.00 96.12 175 CYS A CA 1
ATOM 1311 C C . CYS A 1 175 ? 1.469 3.264 -3.631 1.00 96.12 175 CYS A C 1
ATOM 1313 O O . CYS A 1 175 ? 1.654 4.431 -3.968 1.00 96.12 175 CYS A O 1
ATOM 1315 N N . GLU A 1 176 ? 0.785 2.926 -2.536 1.00 94.25 176 GLU A N 1
ATOM 1316 C CA . GLU A 1 176 ? 0.217 3.917 -1.621 1.00 94.25 176 GLU A CA 1
ATOM 1317 C C . GLU A 1 176 ? 1.310 4.761 -0.949 1.00 94.25 176 GLU A C 1
ATOM 1319 O O . GLU A 1 176 ? 1.264 5.990 -0.993 1.00 94.25 176 GLU A O 1
ATOM 1324 N N . PHE A 1 177 ? 2.357 4.116 -0.433 1.00 94.81 177 PHE A N 1
ATOM 1325 C CA . PHE A 1 177 ? 3.513 4.777 0.176 1.00 94.81 177 PHE A CA 1
ATOM 1326 C C . PHE A 1 177 ? 4.209 5.763 -0.782 1.00 94.81 177 PHE A C 1
ATOM 1328 O O . PHE A 1 177 ? 4.546 6.880 -0.382 1.00 94.81 177 PHE A O 1
ATOM 1335 N N . LEU A 1 178 ? 4.378 5.383 -2.056 1.00 95.25 178 LEU A N 1
ATOM 1336 C CA . LEU A 1 178 ? 5.047 6.171 -3.105 1.00 95.25 178 LEU A CA 1
ATOM 1337 C C . LEU A 1 178 ? 4.218 7.349 -3.649 1.00 95.25 178 LEU A C 1
ATOM 1339 O O . LEU A 1 178 ? 4.729 8.160 -4.438 1.00 95.25 178 LEU A O 1
ATOM 1343 N N . ARG A 1 179 ? 2.944 7.477 -3.249 1.00 91.88 179 ARG A N 1
ATOM 1344 C CA . ARG A 1 179 ? 2.147 8.679 -3.549 1.00 91.88 179 ARG A CA 1
ATOM 1345 C C . ARG A 1 179 ? 2.754 9.920 -2.902 1.00 91.88 179 ARG A C 1
ATOM 1347 O O . ARG A 1 179 ? 2.686 10.996 -3.495 1.00 91.88 179 ARG A O 1
ATOM 1354 N N . CYS A 1 180 ? 3.396 9.753 -1.749 1.00 89.81 180 CYS A N 1
ATOM 1355 C CA . CYS A 1 180 ? 4.204 10.778 -1.107 1.00 89.81 180 CYS A CA 1
ATOM 1356 C C . CYS A 1 180 ? 5.532 10.959 -1.863 1.00 89.81 180 CYS A C 1
ATOM 1358 O O . CYS A 1 180 ? 6.246 9.994 -2.137 1.00 89.81 180 CYS A O 1
ATOM 1360 N N . ALA A 1 181 ? 5.861 12.199 -2.235 1.00 89.69 181 ALA A N 1
ATOM 1361 C CA . ALA A 1 181 ? 7.054 12.481 -3.029 1.00 89.69 181 ALA A CA 1
ATOM 1362 C C . ALA A 1 181 ? 8.349 12.226 -2.243 1.00 89.69 181 ALA A C 1
ATOM 1364 O O . ALA A 1 181 ? 9.273 11.635 -2.797 1.00 89.69 181 ALA A O 1
ATOM 1365 N N . GLU A 1 182 ? 8.405 12.588 -0.954 1.00 88.19 182 GLU A N 1
ATOM 1366 C CA . GLU A 1 182 ? 9.603 12.380 -0.125 1.00 88.19 182 GLU A CA 1
ATOM 1367 C C . GLU A 1 182 ? 9.948 10.894 0.043 1.00 88.19 182 GLU A C 1
ATOM 1369 O O . GLU A 1 182 ? 11.111 10.506 0.132 1.00 88.19 182 GLU A O 1
ATOM 1374 N N . HIS A 1 183 ? 8.933 10.035 0.038 1.00 92.19 183 HIS A N 1
ATOM 1375 C CA . HIS A 1 183 ? 9.091 8.594 0.201 1.00 92.19 183 HIS A CA 1
ATOM 1376 C C . HIS A 1 183 ? 9.759 7.898 -0.981 1.00 92.19 183 HIS A C 1
ATOM 1378 O O . HIS A 1 183 ? 10.301 6.804 -0.820 1.00 92.19 183 HIS A O 1
ATOM 1384 N N . ARG A 1 184 ? 9.760 8.522 -2.160 1.00 93.75 184 ARG A N 1
ATOM 1385 C CA . ARG A 1 184 ? 10.447 7.989 -3.345 1.00 93.75 184 ARG A CA 1
ATOM 1386 C C . ARG A 1 184 ? 11.954 7.945 -3.115 1.00 93.75 184 ARG A C 1
ATOM 1388 O O . ARG A 1 184 ? 12.586 6.944 -3.437 1.00 93.75 184 ARG A O 1
ATOM 1395 N N . VAL A 1 185 ? 12.490 8.972 -2.453 1.00 92.12 185 VAL A N 1
ATOM 1396 C CA . VAL A 1 185 ? 13.899 9.042 -2.045 1.00 92.12 185 VAL A CA 1
ATOM 1397 C C . VAL A 1 185 ? 14.232 7.911 -1.073 1.00 92.12 185 VAL A C 1
ATOM 1399 O O . VAL A 1 185 ? 15.205 7.196 -1.291 1.00 92.12 185 VAL A O 1
ATOM 1402 N N . LEU A 1 186 ? 13.387 7.671 -0.065 1.00 93.12 186 LEU A N 1
ATOM 1403 C CA . LEU A 1 186 ? 13.581 6.569 0.888 1.00 93.12 186 LEU A CA 1
ATOM 1404 C C . LEU A 1 186 ? 13.520 5.194 0.204 1.00 93.12 186 LEU A C 1
ATOM 1406 O O . LEU A 1 186 ? 14.326 4.315 0.497 1.00 93.12 186 LEU A O 1
ATOM 1410 N N . PHE A 1 187 ? 12.583 5.003 -0.729 1.00 95.75 187 PHE A N 1
ATOM 1411 C CA . PHE A 1 187 ? 12.459 3.764 -1.504 1.00 95.75 187 PHE A CA 1
ATOM 1412 C C . PHE A 1 187 ? 13.712 3.488 -2.347 1.00 95.75 187 PHE A C 1
ATOM 1414 O O . PHE A 1 187 ? 14.164 2.344 -2.455 1.00 95.75 187 PHE A O 1
ATOM 1421 N N . ARG A 1 188 ? 14.290 4.548 -2.916 1.00 95.62 188 ARG A N 1
ATOM 1422 C CA . ARG A 1 188 ? 15.554 4.512 -3.645 1.00 95.62 188 ARG A CA 1
ATOM 1423 C C . ARG A 1 188 ? 16.740 4.204 -2.738 1.00 95.62 188 ARG A C 1
ATOM 1425 O O . ARG A 1 188 ? 17.494 3.287 -3.031 1.00 95.62 188 ARG A O 1
ATOM 1432 N N . GLU A 1 189 ? 16.875 4.902 -1.614 1.00 94.44 189 GLU A N 1
ATOM 1433 C CA . GLU A 1 189 ? 17.939 4.657 -0.628 1.00 94.44 189 GLU A CA 1
ATOM 1434 C C . GLU A 1 189 ? 17.897 3.231 -0.060 1.00 94.44 189 GLU A C 1
ATOM 1436 O O . GLU A 1 189 ? 18.937 2.657 0.254 1.00 94.44 189 GLU A O 1
ATOM 1441 N N . ALA A 1 190 ? 16.711 2.618 -0.001 1.00 94.44 190 ALA A N 1
ATOM 1442 C CA . ALA A 1 190 ? 16.539 1.211 0.351 1.00 94.44 190 ALA A CA 1
ATOM 1443 C C . ALA A 1 190 ? 16.941 0.221 -0.769 1.00 94.44 190 ALA A C 1
ATOM 1445 O O . ALA A 1 190 ? 16.843 -0.991 -0.577 1.00 94.44 190 ALA A O 1
ATOM 1446 N N . GLY A 1 191 ? 17.367 0.698 -1.945 1.00 94.69 191 GLY A N 1
ATOM 1447 C CA . GLY A 1 191 ? 17.804 -0.131 -3.074 1.00 94.69 191 GLY A CA 1
ATOM 1448 C C . GLY A 1 191 ? 16.673 -0.888 -3.779 1.00 94.69 191 GLY A C 1
ATOM 1449 O O . GLY A 1 191 ? 16.917 -1.897 -4.443 1.00 94.69 191 GLY A O 1
ATOM 1450 N N . LEU A 1 192 ? 15.422 -0.439 -3.632 1.00 96.62 192 LEU A N 1
ATOM 1451 C CA . LEU A 1 192 ? 14.251 -1.181 -4.112 1.00 96.62 192 LEU A CA 1
ATOM 1452 C C . LEU A 1 192 ? 13.819 -0.805 -5.536 1.00 96.62 192 LEU A C 1
ATOM 1454 O O . LEU A 1 192 ? 13.053 -1.544 -6.154 1.00 96.62 192 LEU A O 1
ATOM 1458 N N . VAL A 1 193 ? 14.335 0.291 -6.106 1.00 96.81 193 VAL A N 1
ATOM 1459 C CA . VAL A 1 193 ? 13.969 0.764 -7.458 1.00 96.81 193 VAL A CA 1
ATOM 1460 C C . VAL A 1 193 ? 14.236 -0.301 -8.521 1.00 96.81 193 VAL A C 1
ATOM 1462 O O . VAL A 1 193 ? 13.377 -0.560 -9.365 1.00 96.81 193 VAL A O 1
ATOM 1465 N N . GLY A 1 194 ? 15.374 -0.997 -8.435 1.00 94.25 194 GLY A N 1
ATOM 1466 C CA . GLY A 1 194 ? 15.724 -2.082 -9.357 1.00 94.25 194 GLY A CA 1
ATOM 1467 C C . GLY A 1 194 ? 14.787 -3.297 -9.296 1.00 94.25 194 GLY A C 1
ATOM 1468 O O . GLY A 1 194 ? 14.707 -4.055 -10.265 1.00 94.25 194 GLY A O 1
ATOM 1469 N N . GLN A 1 195 ? 14.026 -3.471 -8.209 1.00 95.50 195 GLN A N 1
ATOM 1470 C CA . GLN A 1 195 ? 13.056 -4.565 -8.088 1.00 95.50 195 GLN A CA 1
ATOM 1471 C C . GLN A 1 195 ? 11.835 -4.351 -8.986 1.00 95.50 195 GLN A C 1
ATOM 1473 O O . GLN A 1 195 ? 11.262 -5.320 -9.477 1.00 95.50 195 GLN A O 1
ATOM 1478 N N . ILE A 1 196 ? 11.466 -3.101 -9.274 1.00 96.69 196 ILE A N 1
ATOM 1479 C CA . ILE A 1 196 ? 10.283 -2.762 -10.077 1.00 96.69 196 ILE A CA 1
ATOM 1480 C C . ILE A 1 196 ? 10.360 -3.333 -11.508 1.00 96.69 196 ILE A C 1
ATOM 1482 O O . ILE A 1 196 ? 9.479 -4.112 -11.885 1.00 96.69 196 ILE A O 1
ATOM 1486 N N . PRO A 1 197 ? 11.394 -3.043 -12.325 1.00 95.00 197 PRO A N 1
ATOM 1487 C CA . PRO A 1 197 ? 11.500 -3.633 -13.659 1.00 95.00 197 PRO A CA 1
ATOM 1488 C C . PRO A 1 197 ? 11.750 -5.148 -13.628 1.00 95.00 197 PRO A C 1
ATOM 1490 O O . PRO A 1 197 ? 11.317 -5.857 -14.540 1.00 95.00 197 PRO A O 1
ATOM 1493 N N . ARG A 1 198 ? 12.390 -5.681 -12.578 1.00 95.38 198 ARG A N 1
ATOM 1494 C CA . ARG A 1 198 ? 12.550 -7.133 -12.398 1.00 95.38 198 ARG A CA 1
ATOM 1495 C C . ARG A 1 198 ? 11.193 -7.820 -12.230 1.00 95.38 198 ARG A C 1
ATOM 1497 O O . ARG A 1 198 ? 10.886 -8.744 -12.981 1.00 95.38 198 ARG A O 1
ATOM 1504 N N . LEU A 1 199 ? 10.367 -7.330 -11.306 1.00 94.88 199 LEU A N 1
ATOM 1505 C CA . LEU A 1 199 ? 9.012 -7.833 -11.075 1.00 94.88 199 LEU A CA 1
ATOM 1506 C C . LEU A 1 199 ? 8.140 -7.670 -12.321 1.00 94.88 199 LEU A C 1
ATOM 1508 O O . LEU A 1 199 ? 7.424 -8.599 -12.681 1.00 94.88 199 LEU A O 1
ATOM 1512 N N . LEU A 1 200 ? 8.246 -6.545 -13.039 1.00 94.50 200 LEU A N 1
ATOM 1513 C CA . LEU A 1 200 ? 7.508 -6.351 -14.290 1.00 94.50 200 LEU A CA 1
ATOM 1514 C C . LEU A 1 200 ? 7.923 -7.368 -15.361 1.00 94.50 200 LEU A C 1
ATOM 1516 O O . LEU A 1 200 ? 7.076 -7.859 -16.100 1.00 94.50 200 LEU A O 1
ATOM 1520 N N . THR A 1 201 ? 9.212 -7.714 -15.438 1.00 93.62 201 THR A N 1
ATOM 1521 C CA . THR A 1 201 ? 9.705 -8.735 -16.375 1.00 93.62 201 THR A CA 1
ATOM 1522 C C . THR A 1 201 ? 9.063 -10.088 -16.101 1.00 93.62 201 THR A C 1
ATOM 1524 O O . THR A 1 201 ? 8.596 -10.731 -17.042 1.00 93.62 201 THR A O 1
ATOM 1527 N N . LEU A 1 202 ? 9.013 -10.499 -14.830 1.00 92.50 202 LEU A N 1
ATOM 1528 C CA . LEU A 1 202 ? 8.338 -11.729 -14.425 1.00 92.50 202 LEU A CA 1
ATOM 1529 C C . LEU A 1 202 ? 6.844 -11.642 -14.753 1.00 92.50 202 LEU A C 1
ATOM 1531 O O . LEU A 1 202 ? 6.304 -12.525 -15.414 1.00 92.50 202 LEU A O 1
ATOM 1535 N N . ALA A 1 203 ? 6.191 -10.541 -14.372 1.00 90.81 203 ALA A N 1
ATOM 1536 C CA . ALA A 1 203 ? 4.755 -10.352 -14.547 1.00 90.81 203 ALA A CA 1
ATOM 1537 C C . ALA A 1 203 ? 4.325 -10.405 -16.015 1.00 90.81 203 ALA A C 1
ATOM 1539 O O . ALA A 1 203 ? 3.275 -10.948 -16.320 1.00 90.81 203 ALA A O 1
ATOM 1540 N N . VAL A 1 204 ? 5.137 -9.886 -16.937 1.00 89.06 204 VAL A N 1
ATOM 1541 C CA . VAL A 1 204 ? 4.877 -9.894 -18.390 1.00 89.06 204 VAL A CA 1
ATOM 1542 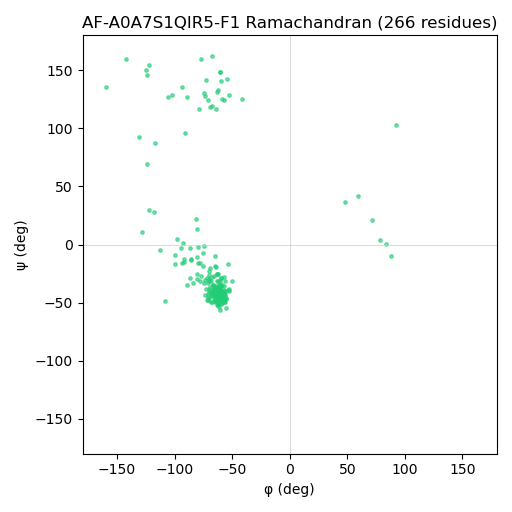C C . VAL A 1 204 ? 5.207 -11.247 -19.049 1.00 89.06 204 VAL A C 1
ATOM 1544 O O . VAL A 1 204 ? 4.827 -11.504 -20.200 1.00 89.06 204 VAL A O 1
ATOM 1547 N N . ALA A 1 205 ? 5.957 -12.115 -18.368 1.00 86.88 205 ALA A N 1
ATOM 1548 C CA . ALA A 1 205 ? 6.172 -13.494 -18.801 1.00 86.88 205 ALA A CA 1
ATOM 1549 C C . ALA A 1 205 ? 4.993 -14.406 -18.421 1.00 86.88 205 ALA A C 1
ATOM 1551 O O . ALA A 1 205 ? 4.758 -15.394 -19.116 1.00 86.88 205 ALA A O 1
ATOM 1552 N N . ASP A 1 206 ? 4.244 -14.043 -17.380 1.00 83.75 206 ASP A N 1
ATOM 1553 C CA . ASP A 1 206 ? 3.066 -14.764 -16.914 1.00 83.75 206 ASP A CA 1
ATOM 1554 C C . ASP A 1 206 ? 1.781 -14.266 -17.606 1.00 83.75 206 ASP A C 1
ATOM 1556 O O . ASP A 1 206 ? 1.471 -13.073 -17.630 1.00 83.75 206 ASP A O 1
ATOM 1560 N N . ASN A 1 207 ? 1.024 -15.197 -18.191 1.00 71.50 207 ASN A N 1
ATOM 1561 C CA . ASN A 1 207 ? -0.223 -14.918 -18.908 1.00 71.50 207 ASN A CA 1
ATOM 1562 C C . ASN A 1 207 ? -1.475 -15.153 -18.044 1.00 71.50 207 ASN A C 1
ATOM 1564 O O . ASN A 1 207 ? -2.596 -15.067 -18.554 1.00 71.50 207 ASN A O 1
ATOM 1568 N N . ALA A 1 208 ? -1.316 -15.479 -16.760 1.00 80.12 208 ALA A N 1
ATOM 1569 C CA . ALA A 1 208 ? -2.436 -15.702 -15.864 1.00 80.12 208 ALA A CA 1
ATOM 1570 C C . ALA A 1 208 ? -3.276 -14.416 -15.689 1.00 80.12 208 ALA A C 1
ATOM 1572 O O . ALA A 1 208 ? -2.733 -13.351 -15.379 1.00 80.12 208 ALA A O 1
ATOM 1573 N N . PRO A 1 209 ? -4.618 -14.485 -15.817 1.00 75.88 209 PRO A N 1
ATOM 1574 C CA . PRO A 1 209 ? -5.491 -13.329 -15.593 1.00 75.88 209 PRO A CA 1
ATOM 1575 C C . PRO A 1 209 ? -5.338 -12.696 -14.203 1.00 75.88 209 PRO A C 1
ATOM 1577 O O . PRO A 1 209 ? -5.551 -11.494 -14.054 1.00 75.88 209 PRO A O 1
ATOM 1580 N N . SER A 1 210 ? -4.943 -13.490 -13.204 1.00 76.94 210 SER A N 1
ATOM 1581 C CA . SER A 1 210 ? -4.662 -13.046 -11.834 1.00 76.94 210 SER A CA 1
ATOM 1582 C C . SER A 1 210 ? -3.484 -12.070 -11.739 1.00 76.94 210 SER A C 1
ATOM 1584 O O . SER A 1 210 ? -3.450 -11.249 -10.832 1.00 76.94 210 SER A O 1
ATOM 1586 N N . VAL A 1 211 ? -2.545 -12.096 -12.689 1.00 85.81 211 VAL A N 1
ATOM 1587 C CA . VAL A 1 211 ? -1.322 -11.272 -12.657 1.00 85.81 211 VAL A CA 1
ATOM 1588 C C . VAL A 1 211 ? -1.541 -9.880 -13.252 1.00 85.81 211 VAL A C 1
ATOM 1590 O O . VAL A 1 211 ? -0.744 -8.971 -13.041 1.00 85.81 211 VAL A O 1
ATOM 1593 N N . VAL A 1 212 ? -2.659 -9.656 -13.943 1.00 87.56 212 VAL A N 1
ATOM 1594 C CA . VAL A 1 212 ? -2.971 -8.374 -14.594 1.00 87.56 212 VAL A CA 1
ATOM 1595 C C . VAL A 1 212 ? -3.051 -7.215 -13.594 1.00 87.56 212 VAL A C 1
ATOM 1597 O O . VAL A 1 212 ? -2.563 -6.119 -13.880 1.00 87.56 212 VAL A O 1
ATOM 1600 N N . GLN A 1 213 ? -3.659 -7.430 -12.424 1.00 89.31 213 GLN A N 1
ATOM 1601 C CA . GLN A 1 213 ? -3.738 -6.390 -11.394 1.00 89.31 213 GLN A CA 1
ATOM 1602 C C . GLN A 1 213 ? -2.347 -6.091 -10.818 1.00 89.31 213 GLN A C 1
ATOM 1604 O O . GLN A 1 213 ? -1.979 -4.925 -10.692 1.00 89.31 213 GLN A O 1
ATOM 1609 N N . LEU A 1 214 ? -1.534 -7.123 -10.586 1.00 92.25 214 LEU A N 1
ATOM 1610 C CA . LEU A 1 214 ? -0.145 -6.970 -10.158 1.00 92.25 214 LEU A CA 1
ATOM 1611 C C . LEU A 1 214 ? 0.701 -6.214 -11.200 1.00 92.25 214 LEU A C 1
ATOM 1613 O O . LEU A 1 214 ? 1.431 -5.295 -10.839 1.00 92.25 214 LEU A O 1
ATOM 1617 N N . GLN A 1 215 ? 0.563 -6.524 -12.495 1.00 93.38 215 GLN A N 1
ATOM 1618 C CA . GLN A 1 215 ? 1.217 -5.773 -13.579 1.00 93.38 215 GLN A CA 1
ATOM 1619 C C . GLN A 1 215 ? 0.859 -4.285 -13.526 1.00 93.38 215 GLN A C 1
ATOM 1621 O O . GLN A 1 215 ? 1.735 -3.432 -13.681 1.00 93.38 215 GLN A O 1
ATOM 1626 N N . TYR A 1 216 ? -0.420 -3.967 -13.307 1.00 93.94 216 TYR A N 1
ATOM 1627 C CA . TYR A 1 216 ? -0.865 -2.585 -13.173 1.00 93.94 216 TYR A CA 1
ATOM 1628 C C . TYR A 1 216 ? -0.201 -1.881 -11.984 1.00 93.94 216 TYR A C 1
ATOM 1630 O O . TYR A 1 216 ? 0.294 -0.770 -12.160 1.00 93.94 216 TYR A O 1
ATOM 1638 N N . GLU A 1 217 ? -0.159 -2.513 -10.809 1.00 95.00 217 GLU A N 1
ATOM 1639 C CA . GLU A 1 217 ? 0.465 -1.929 -9.612 1.00 95.00 217 GLU A CA 1
ATOM 1640 C C . GLU A 1 217 ? 1.979 -1.745 -9.801 1.00 95.00 217 GLU A C 1
ATOM 1642 O O . GLU A 1 217 ? 2.520 -0.688 -9.491 1.00 95.00 217 GLU A O 1
ATOM 1647 N N . ILE A 1 218 ? 2.678 -2.707 -10.415 1.00 96.50 218 ILE A N 1
ATOM 1648 C CA . ILE A 1 218 ? 4.111 -2.561 -10.720 1.00 96.50 218 ILE A CA 1
ATOM 1649 C C . ILE A 1 218 ? 4.352 -1.379 -11.677 1.00 96.50 218 ILE A C 1
ATOM 1651 O O . ILE A 1 218 ? 5.274 -0.586 -11.472 1.00 96.50 218 ILE A O 1
ATOM 1655 N N . LEU A 1 219 ? 3.513 -1.213 -12.706 1.00 97.06 219 LEU A N 1
ATOM 1656 C CA . LEU A 1 219 ? 3.583 -0.057 -13.608 1.00 97.06 219 LEU A CA 1
ATOM 1657 C C . LEU A 1 219 ? 3.220 1.257 -12.903 1.00 97.06 219 LEU A C 1
ATOM 1659 O O . LEU A 1 219 ? 3.810 2.293 -13.208 1.00 97.06 219 LEU A O 1
ATOM 1663 N N . LEU A 1 220 ? 2.274 1.235 -11.963 1.00 97.25 220 LEU A N 1
ATOM 1664 C CA . LEU A 1 220 ? 1.937 2.396 -11.145 1.00 97.25 220 LEU A CA 1
ATOM 1665 C C . LEU A 1 220 ? 3.124 2.805 -10.266 1.00 97.25 220 LEU A C 1
ATOM 1667 O O . LEU A 1 220 ? 3.468 3.985 -10.251 1.00 97.25 220 LEU A O 1
ATOM 1671 N N . ALA A 1 221 ? 3.799 1.856 -9.614 1.00 97.69 221 ALA A N 1
ATOM 1672 C CA . ALA A 1 221 ? 5.022 2.115 -8.857 1.00 97.69 221 ALA A CA 1
ATOM 1673 C C . ALA A 1 221 ? 6.118 2.719 -9.752 1.00 97.69 221 ALA A C 1
ATOM 1675 O O . ALA A 1 221 ? 6.690 3.752 -9.405 1.00 97.69 221 ALA A O 1
ATOM 1676 N N . ALA A 1 222 ? 6.347 2.151 -10.944 1.00 97.62 222 ALA A N 1
ATOM 1677 C CA . ALA A 1 222 ? 7.285 2.710 -11.921 1.00 97.62 222 ALA A CA 1
ATOM 1678 C C . ALA A 1 222 ? 6.923 4.156 -12.301 1.00 97.62 222 ALA A C 1
ATOM 1680 O O . ALA A 1 222 ? 7.794 5.021 -12.371 1.00 97.62 222 ALA A O 1
ATOM 1681 N N . ARG A 1 223 ? 5.630 4.445 -12.494 1.00 97.38 223 ARG A N 1
ATOM 1682 C CA . ARG A 1 223 ? 5.154 5.798 -12.798 1.00 97.38 223 ARG A CA 1
ATOM 1683 C C . ARG A 1 223 ? 5.379 6.756 -11.633 1.00 97.38 223 ARG A C 1
ATOM 1685 O O . ARG A 1 223 ? 5.847 7.866 -11.857 1.00 97.38 223 ARG A O 1
ATOM 1692 N N . LEU A 1 224 ? 5.045 6.357 -10.409 1.00 97.25 224 LEU A N 1
ATOM 1693 C CA . LEU A 1 224 ? 5.222 7.198 -9.225 1.00 97.25 224 LEU A CA 1
ATOM 1694 C C . LEU A 1 224 ? 6.698 7.559 -9.021 1.00 97.25 224 LEU A C 1
ATOM 1696 O O . LEU A 1 224 ? 7.013 8.726 -8.802 1.00 97.25 224 LEU A O 1
ATOM 1700 N N . LEU A 1 225 ? 7.591 6.581 -9.182 1.00 97.44 225 LEU A N 1
ATOM 1701 C CA . LEU A 1 225 ? 9.040 6.776 -9.112 1.00 97.44 225 LEU A CA 1
ATOM 1702 C C . LEU A 1 225 ? 9.570 7.659 -10.248 1.00 97.44 225 LEU A C 1
ATOM 1704 O O . LEU A 1 225 ? 10.429 8.494 -10.007 1.00 97.44 225 LEU A O 1
ATOM 1708 N N . SER A 1 226 ? 9.023 7.548 -11.463 1.00 96.25 226 SER A N 1
ATOM 1709 C CA . SER A 1 226 ? 9.474 8.341 -12.621 1.00 96.25 226 SER A CA 1
ATOM 1710 C C . SER A 1 226 ? 9.253 9.858 -12.500 1.00 96.25 226 SER A C 1
ATOM 1712 O O . SER A 1 226 ? 9.753 10.611 -13.327 1.00 96.25 226 SER A O 1
ATOM 1714 N N . PHE A 1 227 ? 8.506 10.323 -11.492 1.00 95.12 227 PHE A N 1
ATOM 1715 C CA . PHE A 1 227 ? 8.369 11.753 -11.193 1.00 95.12 227 PHE A CA 1
ATOM 1716 C C . PHE A 1 227 ? 9.547 12.330 -10.394 1.00 95.12 227 PHE A C 1
ATOM 1718 O O . PHE A 1 227 ? 9.617 13.545 -10.228 1.00 95.12 227 PHE A O 1
ATOM 1725 N N . ASP A 1 228 ? 10.430 11.483 -9.866 1.00 94.75 228 ASP A N 1
ATOM 1726 C CA . ASP A 1 228 ? 11.679 11.879 -9.221 1.00 94.75 228 ASP A CA 1
ATOM 1727 C C . ASP A 1 228 ? 12.855 11.556 -10.155 1.00 94.75 228 ASP A C 1
ATOM 1729 O O . ASP A 1 228 ? 12.970 10.433 -10.647 1.00 94.75 228 ASP A O 1
ATOM 1733 N N . PHE A 1 229 ? 13.711 12.544 -10.436 1.00 94.44 229 PHE A N 1
ATOM 1734 C CA . PHE A 1 229 ? 14.764 12.403 -11.448 1.00 94.44 229 PHE A CA 1
ATOM 1735 C C . PHE A 1 229 ? 15.784 11.319 -11.087 1.00 94.44 229 PHE A C 1
ATOM 1737 O O . PHE A 1 229 ? 16.204 10.551 -11.952 1.00 94.44 229 PHE A O 1
ATOM 1744 N N . GLU A 1 230 ? 16.171 11.214 -9.818 1.00 96.19 230 GLU A N 1
ATOM 1745 C CA . GLU A 1 230 ? 17.181 10.243 -9.404 1.00 96.19 230 GLU A CA 1
ATOM 1746 C C . GLU A 1 230 ? 16.607 8.819 -9.440 1.00 96.19 230 GLU A C 1
ATOM 1748 O O . GLU A 1 230 ? 17.258 7.892 -9.928 1.00 96.19 230 GLU A O 1
ATOM 1753 N N . CYS A 1 231 ? 15.343 8.654 -9.039 1.00 96.56 231 CYS A N 1
ATOM 1754 C CA . CYS A 1 231 ? 14.615 7.399 -9.221 1.00 96.56 231 CYS A CA 1
ATOM 1755 C C . CYS A 1 231 ? 14.448 7.036 -10.709 1.00 96.56 231 CYS A C 1
ATOM 1757 O O . CYS A 1 231 ? 14.568 5.866 -11.076 1.00 96.56 231 CYS A O 1
ATOM 1759 N N . LEU A 1 232 ? 14.191 8.017 -11.581 1.00 95.94 232 LEU A N 1
ATOM 1760 C CA . LEU A 1 232 ? 14.076 7.817 -13.029 1.00 95.94 232 LEU A CA 1
ATOM 1761 C C . LEU A 1 232 ? 15.386 7.292 -13.634 1.00 95.94 232 LEU A C 1
ATOM 1763 O O . LEU A 1 232 ? 15.359 6.343 -14.421 1.00 95.94 232 LEU A O 1
ATOM 1767 N N . VAL A 1 233 ? 16.527 7.869 -13.241 1.00 96.12 233 VAL A N 1
ATOM 1768 C CA . VAL A 1 233 ? 17.862 7.411 -13.661 1.00 96.12 233 VAL A CA 1
ATOM 1769 C C . VAL A 1 233 ? 18.108 5.969 -13.212 1.00 96.12 233 VAL A C 1
ATOM 1771 O O . VAL A 1 233 ? 18.563 5.146 -14.007 1.00 96.12 233 VAL A O 1
ATOM 1774 N N . GLU A 1 234 ? 17.755 5.614 -11.977 1.00 96.94 234 GLU A N 1
ATOM 1775 C CA . GLU A 1 234 ? 17.887 4.233 -11.500 1.00 96.94 234 GLU A CA 1
ATOM 1776 C C . GLU A 1 234 ? 16.978 3.251 -12.244 1.00 96.94 234 GLU A C 1
ATOM 1778 O O . GLU A 1 234 ? 17.430 2.170 -12.631 1.00 96.94 234 GLU A O 1
ATOM 1783 N N . LEU A 1 235 ? 15.724 3.624 -12.519 1.00 97.25 235 LEU A N 1
ATOM 1784 C CA . LEU A 1 235 ? 14.835 2.810 -13.350 1.00 97.25 235 LEU A CA 1
ATOM 1785 C C . LEU A 1 235 ? 15.411 2.615 -14.760 1.00 97.25 235 LEU A C 1
ATOM 1787 O O . LEU A 1 235 ? 15.330 1.515 -15.317 1.00 97.25 235 LEU A O 1
ATOM 1791 N N . HIS A 1 236 ? 16.006 3.660 -15.342 1.00 95.19 236 HIS A N 1
ATOM 1792 C CA . HIS A 1 236 ? 16.675 3.576 -16.638 1.00 95.19 236 HIS A CA 1
ATOM 1793 C C . HIS A 1 236 ? 17.846 2.584 -16.595 1.00 95.19 236 HIS A C 1
ATOM 1795 O O . HIS A 1 236 ? 17.899 1.658 -17.409 1.00 95.19 236 HIS A O 1
ATOM 1801 N N . ASN A 1 237 ? 18.726 2.710 -15.597 1.00 95.88 237 ASN A N 1
ATOM 1802 C CA . ASN A 1 237 ? 19.867 1.813 -15.386 1.00 95.88 237 ASN A CA 1
ATOM 1803 C C . ASN A 1 237 ? 19.428 0.357 -15.159 1.00 95.88 237 ASN A C 1
ATOM 1805 O O . ASN A 1 237 ? 20.073 -0.578 -15.637 1.00 95.88 237 ASN A O 1
ATOM 1809 N N . ALA A 1 238 ? 18.279 0.157 -14.513 1.00 95.56 238 ALA A N 1
ATOM 1810 C CA . ALA A 1 238 ? 17.650 -1.145 -14.312 1.00 95.56 238 ALA A CA 1
ATOM 1811 C C . ALA A 1 238 ? 16.853 -1.655 -15.536 1.00 95.56 238 ALA A C 1
ATOM 1813 O O . ALA A 1 238 ? 16.105 -2.628 -15.431 1.00 95.56 238 ALA A O 1
A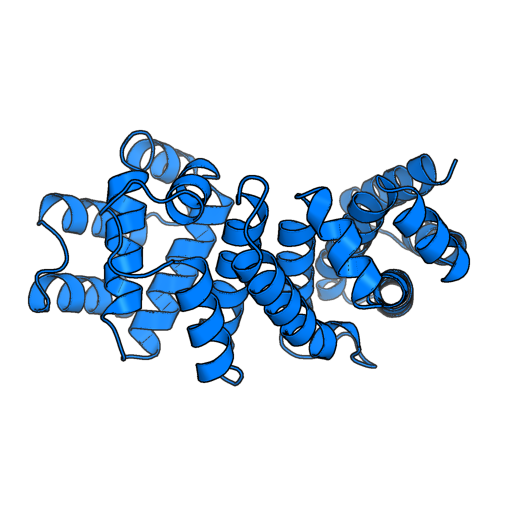TOM 1814 N N . LYS A 1 239 ? 17.019 -1.037 -16.715 1.00 94.81 239 LYS A N 1
ATOM 1815 C CA . LYS A 1 239 ? 16.386 -1.432 -17.988 1.00 94.81 239 LYS A CA 1
ATOM 1816 C C . LYS A 1 239 ? 14.851 -1.429 -17.928 1.00 94.81 239 LYS A C 1
ATOM 1818 O O . LYS A 1 239 ? 14.190 -2.304 -18.501 1.00 94.81 239 LYS A O 1
ATOM 1823 N N . ALA A 1 240 ? 14.261 -0.421 -17.283 1.00 94.94 240 ALA A N 1
ATOM 1824 C CA . ALA A 1 240 ? 12.808 -0.272 -17.227 1.00 94.94 240 ALA A CA 1
ATOM 1825 C C . ALA A 1 240 ? 12.174 -0.067 -18.613 1.00 94.94 240 ALA A C 1
ATOM 1827 O O . ALA A 1 240 ? 11.181 -0.726 -18.912 1.00 94.94 240 ALA A O 1
ATOM 1828 N N . ILE A 1 241 ? 12.761 0.759 -19.492 1.00 94.69 241 ILE A N 1
ATOM 1829 C CA . ILE A 1 241 ? 12.180 1.097 -20.810 1.00 94.69 241 ILE A CA 1
ATOM 1830 C C . ILE A 1 241 ? 11.868 -0.157 -21.658 1.00 94.69 241 ILE A C 1
ATOM 1832 O O . ILE A 1 241 ? 10.703 -0.336 -22.027 1.00 94.69 241 ILE A O 1
ATOM 1836 N N . PRO A 1 242 ? 12.822 -1.078 -21.930 1.00 94.88 242 PRO A N 1
ATOM 1837 C CA . PRO A 1 242 ? 12.514 -2.306 -22.667 1.00 94.88 242 PRO A CA 1
ATOM 1838 C C . PRO A 1 242 ? 11.422 -3.152 -22.008 1.00 94.88 242 PRO A C 1
ATOM 1840 O O . PRO A 1 242 ? 10.611 -3.770 -22.695 1.00 94.88 242 PRO A O 1
ATOM 1843 N N . THR A 1 243 ? 11.391 -3.186 -20.677 1.00 93.44 243 THR A N 1
ATOM 1844 C CA . THR A 1 243 ? 10.437 -3.997 -19.917 1.00 93.44 243 THR A CA 1
ATOM 1845 C C . THR A 1 243 ? 9.020 -3.430 -20.012 1.00 93.44 243 THR A C 1
ATOM 1847 O O . THR A 1 243 ? 8.070 -4.171 -20.264 1.00 93.44 243 THR A O 1
ATOM 1850 N N . VAL A 1 244 ? 8.878 -2.108 -19.909 1.00 94.94 244 VAL A N 1
ATOM 1851 C CA . VAL A 1 244 ? 7.599 -1.407 -20.084 1.00 94.94 244 VAL A CA 1
ATOM 1852 C C . VAL A 1 244 ? 7.099 -1.533 -21.526 1.00 94.94 244 VAL A C 1
ATOM 1854 O O . VAL A 1 244 ? 5.912 -1.770 -21.736 1.00 94.94 244 VAL A O 1
ATOM 1857 N N . HIS A 1 245 ? 7.987 -1.482 -22.525 1.00 93.50 245 HIS A N 1
ATOM 1858 C CA . HIS A 1 245 ? 7.611 -1.763 -23.916 1.00 93.50 245 HIS A CA 1
ATOM 1859 C C . HIS A 1 245 ? 7.050 -3.178 -24.104 1.00 93.50 245 HIS A C 1
ATOM 1861 O O . HIS A 1 245 ? 6.048 -3.345 -24.797 1.00 93.50 245 HIS A O 1
ATOM 1867 N N . ARG A 1 246 ? 7.638 -4.198 -23.464 1.00 91.31 246 ARG A N 1
ATOM 1868 C CA . ARG A 1 246 ? 7.078 -5.561 -23.503 1.00 91.31 246 ARG A CA 1
ATOM 1869 C C . ARG A 1 246 ? 5.707 -5.628 -22.832 1.00 91.31 246 ARG A C 1
ATOM 1871 O O . ARG A 1 246 ? 4.816 -6.284 -23.367 1.00 91.31 246 ARG A O 1
ATOM 1878 N N . ALA A 1 247 ? 5.529 -4.942 -21.700 1.00 90.12 247 ALA A N 1
ATOM 1879 C CA . ALA A 1 247 ? 4.234 -4.845 -21.025 1.00 90.12 247 ALA A CA 1
ATOM 1880 C C . ALA A 1 247 ? 3.173 -4.197 -21.928 1.00 90.12 247 ALA A C 1
ATOM 1882 O O . ALA A 1 247 ? 2.039 -4.661 -21.976 1.00 90.12 247 ALA A O 1
ATOM 1883 N N . LEU A 1 248 ? 3.554 -3.170 -22.694 1.00 91.81 248 LEU A N 1
ATOM 1884 C CA . LEU A 1 248 ? 2.684 -2.519 -23.670 1.00 91.81 248 LEU A CA 1
ATOM 1885 C C . LEU A 1 248 ? 2.301 -3.453 -24.828 1.00 91.81 248 LEU A C 1
ATOM 1887 O O . LEU A 1 248 ? 1.140 -3.492 -25.216 1.00 91.81 248 LEU A O 1
ATOM 1891 N N . GLN A 1 249 ? 3.259 -4.212 -25.368 1.00 89.19 249 GLN A N 1
ATOM 1892 C CA . GLN A 1 249 ? 3.032 -5.123 -26.498 1.00 89.19 249 GLN A CA 1
ATOM 1893 C C . GLN A 1 249 ? 2.170 -6.337 -26.133 1.00 89.19 249 GLN A C 1
ATOM 1895 O O . GLN A 1 249 ? 1.384 -6.799 -26.954 1.00 89.19 249 GLN A O 1
ATOM 1900 N N . LYS A 1 250 ? 2.334 -6.871 -24.917 1.00 85.44 250 LYS A N 1
ATOM 1901 C CA . LYS A 1 250 ? 1.586 -8.043 -24.437 1.00 85.44 250 LYS A CA 1
ATOM 1902 C C . LYS A 1 250 ? 0.317 -7.690 -23.658 1.00 85.44 250 LYS A C 1
ATOM 1904 O O . LYS A 1 250 ? -0.520 -8.561 -23.433 1.00 85.44 250 LYS A O 1
ATOM 1909 N N . GLY A 1 251 ? 0.183 -6.444 -23.208 1.00 77.75 251 GLY A N 1
ATOM 1910 C CA . GLY A 1 251 ? -0.924 -5.999 -22.373 1.00 77.75 251 GLY A CA 1
ATOM 1911 C C . GLY A 1 251 ? -2.259 -6.082 -23.109 1.00 77.75 251 GLY A C 1
ATOM 1912 O O . GLY A 1 251 ? -2.488 -5.371 -24.080 1.00 77.75 251 GLY A O 1
ATOM 1913 N N . THR A 1 252 ? -3.171 -6.919 -22.615 1.00 76.00 252 THR A N 1
ATOM 1914 C CA . THR A 1 252 ? -4.517 -7.086 -23.197 1.00 76.00 252 THR A CA 1
ATOM 1915 C C . THR A 1 252 ? -5.563 -6.169 -22.563 1.00 76.00 252 THR A C 1
ATOM 1917 O O . THR A 1 252 ? -6.649 -5.986 -23.111 1.00 76.00 252 THR A O 1
ATOM 1920 N N . LYS A 1 253 ? -5.263 -5.580 -21.398 1.00 88.06 253 LYS A N 1
ATOM 1921 C CA . LYS A 1 253 ? -6.166 -4.667 -20.687 1.00 88.06 253 LYS A CA 1
ATOM 1922 C C . LYS A 1 253 ? -5.752 -3.218 -20.887 1.00 88.06 253 LYS A C 1
ATOM 1924 O O . LYS A 1 253 ? -4.629 -2.833 -20.569 1.00 88.06 253 LYS A O 1
ATOM 1929 N N . GLU A 1 254 ? -6.714 -2.393 -21.292 1.00 90.38 254 GLU A N 1
ATOM 1930 C CA . GLU A 1 254 ? -6.521 -0.961 -21.542 1.00 90.38 254 GLU A CA 1
ATOM 1931 C C . GLU A 1 254 ? -5.873 -0.230 -20.355 1.00 90.38 254 GLU A C 1
ATOM 1933 O O . GLU A 1 254 ? -4.978 0.589 -20.542 1.00 90.38 254 GLU A O 1
ATOM 1938 N N . LYS A 1 255 ? -6.267 -0.564 -19.119 1.00 90.50 255 LYS A N 1
ATOM 1939 C CA . LYS A 1 255 ? -5.715 0.041 -17.896 1.00 90.50 255 LYS A CA 1
ATOM 1940 C C . LYS A 1 255 ? -4.194 -0.167 -17.769 1.00 90.50 255 LYS A C 1
ATOM 1942 O O . LYS A 1 255 ? -3.487 0.762 -17.383 1.00 90.50 255 LYS A O 1
ATOM 1947 N N . VAL A 1 256 ? -3.692 -1.352 -18.130 1.00 91.88 256 VAL A N 1
ATOM 1948 C CA . VAL A 1 256 ? -2.257 -1.699 -18.112 1.00 91.88 256 VAL A CA 1
ATOM 1949 C C . VAL A 1 256 ? -1.524 -0.973 -19.240 1.00 91.88 256 VAL A C 1
ATOM 1951 O O . VAL A 1 256 ? -0.526 -0.303 -18.987 1.00 91.88 256 VAL A O 1
ATOM 1954 N N . VAL A 1 257 ? -2.067 -1.025 -20.461 1.00 93.19 257 VAL A N 1
ATOM 1955 C CA . VAL A 1 257 ? -1.527 -0.331 -21.648 1.00 93.19 257 VAL A CA 1
ATOM 1956 C C . VAL A 1 257 ? -1.394 1.169 -21.380 1.00 93.19 257 VAL A C 1
ATOM 1958 O O . VAL A 1 257 ? -0.328 1.751 -21.577 1.00 93.19 257 VAL A O 1
ATOM 1961 N N . ARG A 1 258 ? -2.453 1.801 -20.864 1.00 94.69 258 ARG A N 1
ATOM 1962 C CA . ARG A 1 258 ? -2.471 3.229 -20.537 1.00 94.69 258 ARG A CA 1
ATOM 1963 C C . ARG A 1 258 ? -1.411 3.577 -19.492 1.00 94.69 258 ARG A C 1
ATOM 1965 O O . ARG A 1 258 ? -0.722 4.583 -19.639 1.00 94.69 258 ARG A O 1
ATOM 1972 N N . MET A 1 259 ? -1.256 2.749 -18.456 1.00 95.62 259 MET A N 1
ATOM 1973 C CA . MET A 1 259 ? -0.232 2.977 -17.436 1.00 95.62 259 MET A CA 1
ATOM 1974 C C . MET A 1 259 ? 1.183 2.835 -18.007 1.00 95.62 259 MET A C 1
ATOM 1976 O O . MET A 1 259 ? 2.017 3.698 -17.748 1.00 95.62 259 MET A O 1
ATOM 1980 N N . ALA A 1 260 ? 1.438 1.828 -18.848 1.00 95.69 260 ALA A N 1
ATOM 1981 C CA . ALA A 1 260 ? 2.719 1.663 -19.533 1.00 95.69 260 ALA A CA 1
ATOM 1982 C C . ALA A 1 260 ? 3.067 2.877 -20.415 1.00 95.69 260 ALA A C 1
ATOM 1984 O O . ALA A 1 260 ? 4.192 3.371 -20.364 1.00 95.69 260 ALA A O 1
ATOM 1985 N N . LEU A 1 261 ? 2.095 3.417 -21.158 1.00 95.88 261 LEU A N 1
ATOM 1986 C CA . LEU A 1 261 ? 2.283 4.641 -21.946 1.00 95.88 261 LEU A CA 1
ATOM 1987 C C . LEU A 1 261 ? 2.622 5.851 -21.069 1.00 95.88 261 LEU A C 1
ATOM 1989 O O . LEU A 1 261 ? 3.504 6.629 -21.425 1.00 95.88 261 LEU A O 1
ATOM 1993 N N . TYR A 1 262 ? 1.961 6.013 -19.919 1.00 95.75 262 TYR A N 1
ATOM 1994 C CA . TYR A 1 262 ? 2.291 7.096 -18.992 1.00 95.75 262 TYR A CA 1
ATOM 1995 C C . TYR A 1 262 ? 3.694 6.966 -18.401 1.00 95.75 262 TYR A C 1
ATOM 1997 O O . TYR A 1 262 ? 4.362 7.980 -18.231 1.00 95.75 262 TYR A O 1
ATOM 2005 N N . VAL A 1 263 ? 4.145 5.743 -18.111 1.00 95.38 263 VAL A N 1
ATOM 2006 C CA . VAL A 1 263 ? 5.522 5.495 -17.667 1.00 95.38 263 VAL A CA 1
ATOM 2007 C C . VAL A 1 263 ? 6.506 5.898 -18.764 1.00 95.38 263 VAL A C 1
ATOM 2009 O O . VAL A 1 263 ? 7.395 6.699 -18.504 1.00 95.38 263 VAL A O 1
ATOM 2012 N N . LEU A 1 264 ? 6.324 5.411 -19.998 1.00 95.19 264 LEU A N 1
ATOM 2013 C CA . LEU A 1 264 ? 7.208 5.747 -21.124 1.00 95.19 264 LEU A CA 1
ATOM 2014 C C . LEU A 1 264 ? 7.231 7.247 -21.421 1.00 95.19 264 LEU A C 1
ATOM 2016 O O . LEU A 1 264 ? 8.292 7.785 -21.714 1.00 95.19 264 LEU A O 1
ATOM 2020 N N . LYS A 1 265 ? 6.088 7.931 -21.292 1.00 95.06 265 LYS A N 1
ATOM 2021 C CA . LYS A 1 265 ? 6.009 9.386 -21.443 1.00 95.06 265 LYS A CA 1
ATOM 2022 C C . LYS A 1 265 ? 6.908 10.125 -20.449 1.00 95.06 265 LYS A C 1
ATOM 2024 O O . LYS A 1 265 ? 7.443 11.157 -20.811 1.00 95.06 265 LYS A O 1
ATOM 2029 N N . ASN A 1 266 ? 7.067 9.620 -19.226 1.00 92.00 266 ASN A N 1
ATOM 2030 C CA . ASN A 1 266 ? 7.935 10.247 -18.227 1.00 92.00 266 ASN A CA 1
ATOM 2031 C C . ASN A 1 266 ? 9.432 9.959 -18.463 1.00 92.00 266 ASN A C 1
ATOM 2033 O O . ASN A 1 266 ? 10.271 10.640 -17.886 1.00 92.00 266 ASN A O 1
ATOM 2037 N N . PHE A 1 267 ? 9.774 8.964 -19.291 1.00 90.19 267 PHE A N 1
ATOM 2038 C CA . PHE A 1 267 ? 11.153 8.706 -19.732 1.00 90.19 267 PHE A CA 1
ATOM 2039 C C . PHE A 1 267 ? 11.571 9.532 -20.959 1.00 90.19 267 PHE A C 1
ATOM 2041 O O . PHE A 1 267 ? 12.756 9.526 -21.291 1.00 90.19 267 PHE A O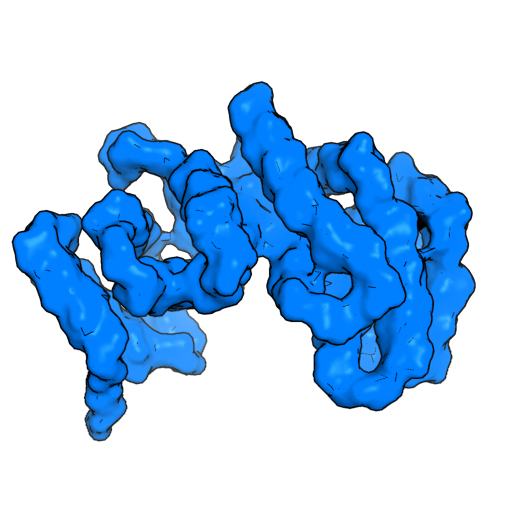 1
ATOM 2048 N N . ALA A 1 268 ? 10.614 10.157 -21.651 1.00 84.94 268 ALA A N 1
ATOM 2049 C CA . ALA A 1 268 ? 10.823 10.956 -22.858 1.00 84.94 268 ALA A CA 1
ATOM 2050 C C . ALA A 1 268 ? 10.979 12.441 -22.513 1.00 84.94 268 ALA A C 1
ATOM 2052 O O . ALA A 1 268 ? 11.852 13.080 -23.138 1.00 84.94 268 ALA A O 1
#

Mean predicted aligned error: 6.11 Å

Foldseek 3Di:
DQDQDPLLVVLLVVCVVVVLDDPVLSVLSVVCSRPVPPLVVLCVSCVPCLLVNLLSLLSSLVPDPDPSNNLVSLVSLLSSCVSDVVSLLCLQVPDPPSDPDRLLVSLLVQLVVQVVPCSNNLSSLLSNLSSLLNHPDDDPVSLVSLLSSLVSLCVLLVDPAPPDPCVLSSLNSLLSNLNRPVSLVVNVVSVSLLSLLVVLQRLLVDPDPVSLSVLLSSLSNLLSNLVDPVSVVVCVVSVVLVSLVSQLVSPPDPSNVVSSVSSVVSND

InterPro domains:
  IPR004908 ATPase, V1 complex, subunit H [PF03224] (19-267)
  IPR004908 ATPase, V1 complex, subunit H [PTHR10698] (18-267)
  IPR011989 Armadillo-like helical [G3DSA:1.25.10.10] (16-268)
  IPR016024 Armadillo-type fold [SSF48371] (26-267)

Solvent-accessible surface area (backbone atoms only — not comparable to full-atom values): 14476 Å² total; per-residue (Å²): 131,79,72,69,52,68,66,58,50,50,44,54,46,51,35,54,76,69,60,73,53,56,73,70,58,51,54,51,48,52,54,45,71,54,43,74,83,41,66,68,60,49,48,66,68,38,65,98,37,36,62,61,51,44,43,48,55,49,52,50,55,75,72,47,84,50,65,71,46,37,18,49,52,37,39,52,50,36,58,47,38,75,76,33,62,67,36,32,39,44,53,33,60,58,59,92,82,64,59,97,63,62,52,50,63,50,26,52,48,50,33,65,79,29,68,89,39,64,66,43,19,48,29,25,45,34,44,27,21,44,22,56,36,52,43,72,91,85,52,73,71,55,53,52,51,49,50,50,52,50,58,64,39,42,63,52,61,65,45,94,58,83,88,48,90,61,30,62,52,43,42,49,20,49,38,44,27,36,70,23,71,74,43,41,55,55,43,44,76,68,64,48,52,53,35,43,36,52,52,44,46,54,42,65,71,50,85,54,78,80,41,54,62,47,44,36,39,41,36,48,38,51,36,50,35,38,76,36,71,70,50,31,53,46,31,52,77,48,49,27,64,68,40,41,51,49,40,41,75,68,42,87,47,67,74,43,29,55,40,30,52,55,33,54,58,60,76,107

Sequence (268 aa):
MSSLSQDATDVLTVARELKILDEGSIRMLQQLFTNRLDQELVQQLVVGREVALATALFKLIAATHAEGTLGYVLRFLADLAQLCPTLVRELAIPTAGTFSAEPAQTFASICDDHRQTPGIFNPALFLLAAVLAQANKAKAARNELAQKFLATCSSALGAADLHVPGLEFSMHAVCEFLRCAEHRVLFREAGLVGQIPRLLTLAVADNAPSVVQLQYEILLAARLLSFDFECLVELHNAKAIPTVHRALQKGTKEKVVRMALYVLKNFA

Organism: Neobodo designis (NCBI:txid312471)